Protein AF-D6RGB6-F1 (afdb_monomer)

Nearest PDB structures (foldseek):
  2dl1-assembly1_A  TM=4.059E-01  e=7.436E-03  Homo sapiens
  6o1q-assembly1_A  TM=5.288E-01  e=1.777E+00  Homo sapiens
  4dwl-assembly1_E  TM=4.734E-01  e=2.108E+00  Rauchvirus BPP1
  5u0p-assembly1_V  TM=6.132E-01  e=9.836E+00  Schizosaccharomyces pombe

Solvent-accessible surface area (backbone atoms only — not comparable to full-atom values): 13955 Å² total; per-residue (Å²): 141,84,85,89,78,85,83,70,74,64,57,60,54,52,51,41,49,52,39,44,48,54,16,49,55,28,46,74,66,72,36,41,73,58,14,34,52,34,22,53,50,29,38,52,50,45,54,50,52,53,49,53,52,56,71,68,61,76,78,91,73,101,59,85,52,73,64,57,55,51,46,50,54,49,37,50,54,34,49,57,47,31,52,54,33,48,54,52,49,53,51,60,74,70,53,81,85,80,91,82,87,87,81,86,87,80,90,84,84,91,78,81,94,78,91,79,90,78,90,83,86,78,83,71,80,72,54,71,69,53,52,48,49,50,49,48,59,56,52,56,63,72,65,58,79,64,51,51,52,56,50,34,48,56,50,40,51,51,50,49,55,53,49,51,60,51,56,75,72,49,63,86,87,45,54,71,59,53,54,54,51,52,53,52,50,53,52,54,46,49,52,39,48,53,56,15,48,54,52,44,54,54,51,49,51,55,52,51,53,51,51,49,54,53,49,52,53,54,52,51,54,53,58,60,66,66,70,78,78,82,84,88,132

Mean predicted aligned error: 20.89 Å

pLDDT: mean 79.26, std 20.92, range [32.12, 98.44]

Organism: Mus musculus (NCBI:txid10090)

Foldseek 3Di:
DDDDDDPPQPVLLVVLVVLLVVLVVCVVVVNLVVSLVSLVVSLVSLVVVVVVVVVVCPDDDPDDDVSNVSSVVSNVVSVVVSVVSVVVVVVVVVDDPDDDDDDDDDDDDDDDDDDDDDDDDDDDDDPPVVVVVVVVVVVVVVPPPDQLQVVLVVVLVVLVVVLVVVVVVDDPVPVVVNVVSVVVSVVSSVVSNVVRVVVNVVVVVVVVVVVVVVVVVVVVVVVVVVPPPPDDD

InterPro domains:
  IPR036181 MIT domain superfamily [SSF116846] (12-77)
  IPR045046 Vacuolar protein sorting-associated protein 9-like [PTHR23101] (107-228)

Radius of gyration: 38.96 Å; Cα contacts (8 Å, |Δi|>4): 93; chains: 1; bounding box: 108×68×106 Å

Secondary structure (DSSP, 8-state):
-------SSHHHHHHHHHHHHHHHHHHHTT-HHHHHHHHHHHHHHHHHHHHHHHHH--SS--S--HHHHHHHHHHHHHHHHHHHHHHHHHHHHT----------PPP--------------PPP---HHHHHHHHHHHHHHHTS---HHHHHHHHHHHHHHHHHHHHHTS-TT-HHHHHHHHHHHHHHHHHHHHHHHHHHHHHHHHHHHHHHHHHHHHHHHHHHHTTSSS---

Structure (mmCIF, N/CA/C/O backbone):
data_AF-D6RGB6-F1
#
_entry.id   AF-D6RGB6-F1
#
loop_
_atom_site.group_PDB
_atom_site.id
_atom_site.type_symbol
_atom_site.label_atom_id
_atom_site.label_alt_id
_atom_site.label_comp_id
_atom_site.label_asym_id
_atom_site.label_entity_id
_atom_site.label_seq_id
_atom_site.pdbx_PDB_ins_code
_atom_site.Cartn_x
_atom_site.Cartn_y
_atom_site.Cartn_z
_atom_site.occupancy
_atom_site.B_iso_or_equiv
_atom_site.auth_seq_id
_atom_site.auth_comp_id
_atom_site.auth_asym_id
_atom_site.auth_atom_id
_atom_site.pdbx_PDB_model_num
ATOM 1 N N . MET A 1 1 ? -52.237 -17.552 46.365 1.00 43.88 1 MET A N 1
ATOM 2 C CA . MET A 1 1 ? -50.797 -17.483 46.036 1.00 43.88 1 MET A CA 1
ATOM 3 C C . MET A 1 1 ? -50.619 -17.841 44.572 1.00 43.88 1 MET A C 1
ATOM 5 O O . MET A 1 1 ? -50.922 -18.969 44.216 1.00 43.88 1 MET A O 1
ATOM 9 N N . ALA A 1 2 ? -50.172 -16.898 43.743 1.00 36.12 2 ALA A N 1
ATOM 10 C CA . ALA A 1 2 ? -49.572 -17.166 42.435 1.00 36.12 2 ALA A CA 1
ATOM 11 C C . ALA A 1 2 ? -48.718 -15.943 42.068 1.00 36.12 2 ALA A C 1
ATOM 13 O O . ALA A 1 2 ? -49.251 -14.864 41.822 1.00 36.12 2 ALA A O 1
ATOM 14 N N . ALA A 1 3 ? -47.397 -16.096 42.151 1.00 41.69 3 ALA A N 1
ATOM 15 C CA . ALA A 1 3 ? -46.420 -15.071 41.812 1.00 41.69 3 ALA A CA 1
ATOM 16 C C . ALA A 1 3 ? -46.205 -15.065 40.291 1.00 41.69 3 ALA A C 1
ATOM 18 O O . ALA A 1 3 ? -45.844 -16.089 39.713 1.00 41.69 3 ALA A O 1
ATOM 19 N N . ALA A 1 4 ? -46.449 -13.923 39.648 1.00 39.88 4 ALA A N 1
ATOM 20 C CA . ALA A 1 4 ? -46.186 -13.717 38.229 1.00 39.88 4 ALA A CA 1
ATOM 21 C C . ALA A 1 4 ? -44.694 -13.412 38.028 1.00 39.88 4 ALA A C 1
ATOM 23 O O . ALA A 1 4 ? -44.233 -12.300 38.281 1.00 39.88 4 ALA A O 1
ATOM 24 N N . ALA A 1 5 ? -43.939 -14.426 37.614 1.00 45.94 5 ALA A N 1
ATOM 25 C CA . ALA A 1 5 ? -42.528 -14.317 37.281 1.00 45.94 5 ALA A CA 1
ATOM 26 C C . ALA A 1 5 ? -42.337 -13.971 35.792 1.00 45.94 5 ALA A C 1
ATOM 28 O O . ALA A 1 5 ? -42.873 -14.654 34.925 1.00 45.94 5 ALA A O 1
ATOM 29 N N . GLY A 1 6 ? -41.509 -12.955 35.522 1.00 45.84 6 GLY A N 1
ATOM 30 C CA . GLY A 1 6 ? -40.566 -12.973 34.397 1.00 45.84 6 GLY A CA 1
ATOM 31 C C . GLY A 1 6 ? -41.049 -12.538 33.007 1.00 45.84 6 GLY A C 1
ATOM 32 O O . GLY A 1 6 ? -41.031 -13.347 32.092 1.00 45.84 6 GLY A O 1
ATOM 33 N N . ASP A 1 7 ? -41.336 -11.245 32.806 1.00 47.75 7 ASP A N 1
ATOM 34 C CA . ASP A 1 7 ? -41.360 -10.610 31.461 1.00 47.75 7 ASP A CA 1
ATOM 35 C C . ASP A 1 7 ? -40.520 -9.306 31.404 1.00 47.75 7 ASP A C 1
ATOM 37 O O . ASP A 1 7 ? -40.726 -8.400 30.595 1.00 47.75 7 ASP A O 1
ATOM 41 N N . GLY A 1 8 ? -39.567 -9.153 32.330 1.00 53.38 8 GLY A N 1
ATOM 42 C CA . GLY A 1 8 ? -38.763 -7.929 32.464 1.00 53.38 8 GLY A CA 1
ATOM 43 C C . GLY A 1 8 ? -37.557 -7.842 31.522 1.00 53.38 8 GLY A C 1
ATOM 44 O O . GLY A 1 8 ? -37.197 -6.748 31.098 1.00 53.38 8 GLY A O 1
ATOM 45 N N . GLY A 1 9 ? -36.950 -8.981 31.165 1.00 55.16 9 GLY A N 1
ATOM 46 C CA . GLY A 1 9 ? -35.622 -9.014 30.533 1.00 55.16 9 GLY A CA 1
ATOM 47 C C . GLY A 1 9 ? -35.579 -8.705 29.032 1.00 55.16 9 GLY A C 1
ATOM 48 O O . GLY A 1 9 ? -34.567 -8.222 28.541 1.00 55.16 9 GLY A O 1
ATOM 49 N N . ALA A 1 10 ? -36.668 -8.922 28.286 1.00 60.62 10 ALA A N 1
ATOM 50 C CA . ALA A 1 10 ? -36.665 -8.750 26.824 1.00 60.62 10 ALA A CA 1
ATOM 51 C C . ALA A 1 10 ? -36.771 -7.278 26.369 1.00 60.62 10 ALA A C 1
ATOM 53 O O . ALA A 1 10 ? -36.390 -6.922 25.252 1.00 60.62 10 ALA A O 1
ATOM 54 N N . LYS A 1 11 ? -37.296 -6.404 27.233 1.00 83.06 11 LYS A N 1
ATOM 55 C CA . LYS A 1 11 ? -37.538 -4.980 26.949 1.00 83.06 11 LYS A CA 1
ATOM 56 C C . LYS A 1 11 ? -36.248 -4.165 26.754 1.00 83.06 11 LYS A C 1
ATOM 58 O O . LYS A 1 11 ? -36.196 -3.405 25.777 1.00 83.06 11 LYS A O 1
ATOM 63 N N . PRO A 1 12 ? -35.210 -4.300 27.606 1.00 89.38 12 PRO A N 1
ATOM 64 C CA . PRO A 1 12 ? -33.962 -3.564 27.418 1.00 89.38 12 PRO A CA 1
ATOM 65 C C . PRO A 1 12 ? -33.208 -3.975 26.151 1.00 89.38 12 PRO A C 1
ATOM 67 O O . PRO A 1 12 ? -32.846 -3.103 25.358 1.00 89.38 12 PRO A O 1
ATOM 70 N N . LEU A 1 13 ? -33.037 -5.279 25.889 1.00 91.44 13 LEU A N 1
ATOM 71 C CA . LEU A 1 13 ? -32.344 -5.728 24.677 1.00 91.44 13 LEU A CA 1
ATOM 72 C C . LEU A 1 13 ? -33.080 -5.267 23.416 1.00 91.44 13 LEU A C 1
ATOM 74 O O . LEU A 1 13 ? -32.456 -4.754 22.489 1.00 91.44 13 LEU A O 1
ATOM 78 N N . GLN A 1 14 ? -34.408 -5.391 23.380 1.00 94.38 14 GLN A N 1
ATOM 79 C CA . GLN A 1 14 ? -35.190 -4.937 22.232 1.00 94.38 14 GLN A CA 1
ATOM 80 C C . GLN A 1 14 ? -35.046 -3.423 22.002 1.00 94.38 14 GLN A C 1
ATOM 82 O O . GLN A 1 14 ? -34.966 -2.974 20.857 1.00 94.38 14 GLN A O 1
ATOM 87 N N . SER A 1 15 ? -34.993 -2.629 23.073 1.00 94.25 15 SER A N 1
ATOM 88 C CA . SER A 1 15 ? -34.780 -1.179 22.992 1.00 94.25 15 SER A CA 1
ATOM 89 C C . SER A 1 15 ? -33.377 -0.843 22.481 1.00 94.25 15 SER A C 1
ATOM 91 O O . SER A 1 15 ? -33.236 -0.005 21.587 1.00 94.25 15 SER A O 1
ATOM 93 N N . ALA A 1 16 ? -32.356 -1.563 22.955 1.00 95.00 16 ALA A N 1
ATOM 94 C CA . ALA A 1 16 ? -30.990 -1.444 22.456 1.00 95.00 16 ALA A CA 1
ATOM 95 C C . ALA A 1 16 ? -30.898 -1.792 20.960 1.00 95.00 16 ALA A C 1
ATOM 97 O O . ALA A 1 16 ? -30.310 -1.042 20.183 1.00 95.00 16 ALA A O 1
ATOM 98 N N . MET A 1 17 ? -31.544 -2.878 20.524 1.00 95.88 17 MET A N 1
ATOM 99 C CA . MET A 1 17 ? -31.591 -3.269 19.111 1.00 95.88 17 MET A CA 1
ATOM 100 C C . MET A 1 17 ? -32.268 -2.206 18.239 1.00 95.88 17 MET A C 1
ATOM 102 O O . MET A 1 17 ? -31.792 -1.923 17.143 1.00 95.88 17 MET A O 1
ATOM 106 N N . LYS A 1 18 ? -33.353 -1.580 18.714 1.00 96.56 18 LYS A N 1
ATOM 107 C CA . LYS A 1 18 ? -34.022 -0.483 17.992 1.00 96.56 18 LYS A CA 1
ATOM 108 C C . LYS A 1 18 ? -33.095 0.721 17.800 1.00 96.56 18 LYS A C 1
ATOM 110 O O . LYS A 1 18 ? -33.036 1.263 16.698 1.00 96.56 18 LYS A O 1
ATOM 115 N N . LEU A 1 19 ? -32.355 1.114 18.840 1.00 95.69 19 LEU A N 1
ATOM 116 C CA . LEU A 1 19 ? -31.367 2.196 18.751 1.00 95.69 19 LEU A CA 1
ATOM 117 C C . LEU A 1 19 ? -30.238 1.851 17.770 1.00 95.69 19 LEU A C 1
ATOM 119 O O . LEU A 1 19 ? -29.897 2.670 16.916 1.00 95.69 19 LEU A O 1
ATOM 123 N N . ALA A 1 20 ? -29.714 0.626 17.837 1.00 96.88 20 ALA A N 1
ATOM 124 C CA . ALA A 1 20 ? -28.685 0.150 16.918 1.00 96.88 20 ALA A CA 1
ATOM 125 C C . ALA A 1 20 ? -29.175 0.129 15.459 1.00 96.88 20 ALA A C 1
ATOM 127 O O . ALA A 1 20 ? -28.470 0.592 14.565 1.00 96.88 20 ALA A O 1
ATOM 128 N N . ASN A 1 21 ? -30.403 -0.333 15.208 1.00 97.31 21 ASN A N 1
ATOM 129 C CA . ASN A 1 21 ? -30.992 -0.353 13.866 1.00 97.31 21 ASN A CA 1
ATOM 130 C C . ASN A 1 21 ? -31.178 1.058 13.296 1.00 97.31 21 ASN A C 1
ATOM 132 O O . ASN A 1 21 ? -30.809 1.296 12.148 1.00 97.31 21 ASN A O 1
ATOM 136 N N . LYS A 1 22 ? -31.633 2.020 14.110 1.00 96.94 22 LYS A N 1
ATOM 137 C CA . LYS A 1 22 ? -31.700 3.434 13.710 1.00 96.94 22 LYS A CA 1
ATOM 138 C C . LYS A 1 22 ? -30.327 3.967 13.272 1.00 96.94 22 LYS A C 1
ATOM 140 O O . LYS A 1 22 ? -30.227 4.693 12.285 1.00 96.94 22 LYS A O 1
ATOM 145 N N . ALA A 1 23 ? -29.257 3.602 13.981 1.00 96.69 23 ALA A N 1
ATOM 146 C CA . ALA A 1 23 ? -27.898 3.995 13.605 1.00 96.69 23 ALA A CA 1
ATOM 147 C C . ALA A 1 23 ? -27.451 3.356 12.273 1.00 96.69 23 ALA A C 1
ATOM 149 O O . ALA A 1 23 ? -26.817 4.023 11.451 1.00 96.69 23 ALA A O 1
ATOM 150 N N . ILE A 1 24 ? -27.827 2.097 12.023 1.00 96.75 24 ILE A N 1
ATOM 151 C CA . ILE A 1 24 ? -27.557 1.388 10.759 1.00 96.75 24 ILE A CA 1
ATOM 152 C C . ILE A 1 24 ? -28.297 2.048 9.586 1.00 96.75 24 ILE A C 1
ATOM 154 O O . ILE A 1 24 ? -27.704 2.258 8.526 1.00 96.75 24 ILE A O 1
ATOM 158 N N . GLU A 1 25 ? -29.563 2.425 9.764 1.00 96.69 25 GLU A N 1
ATOM 159 C CA . GLU A 1 25 ? -30.344 3.154 8.753 1.00 96.69 25 GLU A CA 1
ATOM 160 C C . GLU A 1 25 ? -29.683 4.492 8.379 1.00 96.69 25 GLU A C 1
ATOM 162 O O . GLU A 1 25 ? -29.601 4.850 7.205 1.00 96.69 25 GLU A O 1
ATOM 167 N N . LEU A 1 26 ? -29.124 5.212 9.356 1.00 95.50 26 LEU A N 1
ATOM 168 C CA . LEU A 1 26 ? -28.393 6.456 9.097 1.00 95.50 26 LEU A CA 1
ATOM 169 C C . LEU A 1 26 ? -27.041 6.225 8.398 1.00 95.50 26 LEU A C 1
ATOM 171 O O . LEU A 1 26 ? -26.659 7.025 7.538 1.00 95.50 26 LEU A O 1
ATOM 175 N N . ASP A 1 27 ? -26.313 5.154 8.738 1.00 92.00 27 ASP A N 1
ATOM 176 C CA . ASP A 1 27 ? -25.027 4.827 8.094 1.00 92.00 27 ASP A CA 1
ATOM 177 C C . ASP A 1 27 ? -25.239 4.384 6.638 1.00 92.00 27 ASP A C 1
ATOM 179 O O . ASP A 1 27 ? -24.492 4.797 5.749 1.00 92.00 27 ASP A O 1
ATOM 183 N N . THR A 1 28 ? -26.294 3.606 6.376 1.00 93.69 28 THR A N 1
ATOM 184 C CA . THR A 1 28 ? -26.700 3.205 5.016 1.00 93.69 28 THR A CA 1
ATOM 185 C C . THR A 1 28 ? -27.260 4.380 4.212 1.00 93.69 28 THR A C 1
ATOM 187 O O . THR A 1 28 ? -26.969 4.497 3.024 1.00 93.69 28 THR A O 1
ATOM 190 N N . GLY A 1 29 ? -27.960 5.312 4.866 1.00 90.44 29 GLY A N 1
ATOM 191 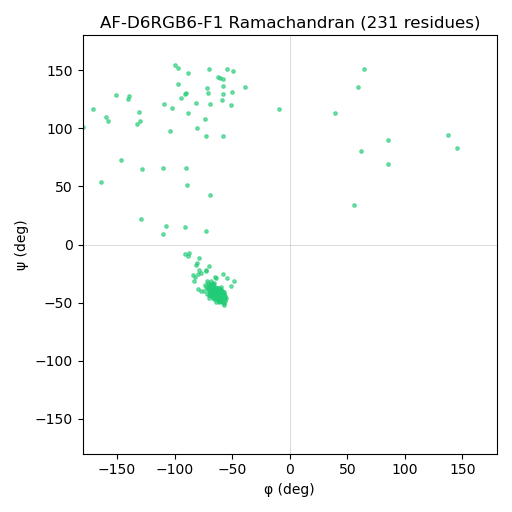C CA . GLY A 1 29 ? -28.434 6.574 4.291 1.00 90.44 29 GLY A CA 1
ATOM 192 C C . GLY A 1 29 ? -27.349 7.633 4.042 1.00 90.44 29 GLY A C 1
ATOM 193 O O . GLY A 1 29 ? -27.684 8.786 3.780 1.00 90.44 29 GLY A O 1
ATOM 194 N N . ASN A 1 30 ? -26.059 7.281 4.137 1.00 88.69 30 ASN A N 1
ATOM 195 C CA . ASN A 1 30 ? -24.909 8.170 3.922 1.00 88.69 30 ASN A CA 1
ATOM 196 C C . ASN A 1 30 ? -24.912 9.433 4.814 1.00 88.69 30 ASN A C 1
ATOM 198 O O . ASN A 1 30 ? -24.431 10.498 4.416 1.00 88.69 30 ASN A O 1
ATOM 202 N N . ARG A 1 31 ? -25.415 9.317 6.051 1.00 92.44 31 ARG A N 1
ATOM 203 C CA . ARG A 1 31 ? -25.371 10.367 7.087 1.00 92.44 31 ARG A CA 1
ATOM 204 C C . ARG A 1 31 ? -24.410 9.955 8.209 1.00 92.44 31 ARG A C 1
ATOM 206 O O . ARG A 1 31 ? -24.833 9.744 9.347 1.00 92.44 31 ARG A O 1
ATOM 213 N N . PRO A 1 32 ? -23.094 9.854 7.934 1.00 92.06 32 PRO A N 1
ATOM 214 C CA . PRO A 1 32 ? -22.144 9.224 8.851 1.00 92.06 32 PRO A CA 1
ATOM 215 C C . PRO A 1 32 ? -22.008 9.970 10.184 1.00 92.06 32 PRO A C 1
ATOM 217 O O . PRO A 1 32 ? -21.739 9.352 11.208 1.00 92.06 32 PRO A O 1
ATOM 220 N N . ARG A 1 33 ? -22.228 11.292 10.213 1.00 93.31 33 ARG A N 1
ATOM 221 C CA . ARG A 1 33 ? -22.127 12.077 11.455 1.00 93.31 33 ARG A CA 1
ATOM 222 C C . ARG A 1 33 ? -23.234 11.713 12.437 1.00 93.31 33 ARG A C 1
ATOM 224 O O . ARG A 1 33 ? -22.981 11.579 13.626 1.00 93.31 33 ARG A O 1
ATOM 231 N N . GLU A 1 34 ? -24.446 11.550 11.929 1.00 95.00 34 GLU A N 1
ATOM 232 C CA . GLU A 1 34 ? -25.616 11.222 12.739 1.00 95.00 34 GLU A CA 1
ATOM 233 C C . GLU A 1 34 ? -25.617 9.748 13.126 1.00 95.00 34 GLU A C 1
ATOM 235 O O . GLU A 1 34 ? -25.867 9.426 14.284 1.00 95.00 34 GLU A O 1
ATOM 240 N N . ALA A 1 35 ? -25.226 8.871 12.197 1.00 96.25 35 ALA A N 1
ATOM 241 C CA . ALA A 1 35 ? -25.014 7.459 12.483 1.00 96.25 35 ALA A CA 1
ATOM 242 C C . ALA A 1 35 ? -24.007 7.256 13.625 1.00 96.25 35 ALA A C 1
ATOM 244 O O . ALA A 1 35 ? -24.277 6.506 14.556 1.00 96.25 35 ALA A O 1
ATOM 245 N N . TYR A 1 36 ? -22.877 7.973 13.598 1.00 96.56 36 TYR A N 1
ATOM 246 C CA . TYR A 1 36 ? -21.860 7.906 14.649 1.00 96.56 36 TYR A CA 1
ATOM 247 C C . TYR A 1 36 ? -22.413 8.293 16.028 1.00 96.56 36 TYR A C 1
ATOM 249 O O . TYR A 1 36 ? -22.188 7.581 17.005 1.00 96.56 36 TYR A O 1
ATOM 257 N N . VAL A 1 37 ? -23.181 9.385 16.107 1.00 96.50 37 VAL A N 1
ATOM 258 C CA . VAL A 1 37 ? -23.816 9.823 17.361 1.00 96.50 37 VAL A CA 1
ATOM 259 C C . VAL A 1 37 ? -24.814 8.783 17.873 1.00 96.50 37 VAL A C 1
ATOM 261 O O . VAL A 1 37 ? -24.826 8.490 19.067 1.00 96.50 37 VAL A O 1
ATOM 264 N N . GLU A 1 38 ? -25.628 8.195 16.995 1.00 97.25 38 GLU A N 1
ATOM 265 C CA . GLU A 1 38 ? -26.606 7.176 17.397 1.00 97.25 38 GLU A CA 1
ATOM 266 C C . GLU A 1 38 ? -25.939 5.846 17.798 1.00 97.25 38 GLU A C 1
ATOM 268 O O . GLU A 1 38 ? -26.398 5.213 18.749 1.00 97.25 38 GLU A O 1
ATOM 273 N N . TYR A 1 39 ? -24.810 5.455 17.188 1.00 98.00 39 TYR A N 1
ATOM 274 C CA . TYR A 1 39 ? -24.016 4.316 17.676 1.00 98.00 39 TYR A CA 1
ATOM 275 C C . TYR A 1 39 ? -23.484 4.561 19.093 1.00 98.00 39 TYR A C 1
ATOM 277 O O . TYR A 1 39 ? -23.620 3.690 19.952 1.00 98.00 39 TYR A O 1
ATOM 285 N N . LEU A 1 40 ? -22.940 5.751 19.373 1.00 97.75 40 LEU A N 1
ATOM 286 C CA . LEU A 1 40 ? -22.487 6.109 20.723 1.00 97.75 40 LEU A CA 1
ATOM 287 C C . LEU A 1 40 ? -23.641 6.124 21.732 1.00 97.75 40 LEU A C 1
ATOM 289 O O . LEU A 1 40 ? -23.480 5.648 22.853 1.00 97.75 40 LEU A O 1
ATOM 293 N N . ARG A 1 41 ? -24.819 6.618 21.330 1.00 97.75 41 ARG A N 1
ATOM 294 C CA . ARG A 1 41 ? -26.024 6.592 22.169 1.00 97.75 41 ARG A CA 1
ATOM 295 C C . ARG A 1 41 ? -26.480 5.162 22.466 1.00 97.75 41 ARG A C 1
ATOM 297 O O . ARG A 1 41 ? -26.833 4.877 23.606 1.00 97.75 41 ARG A O 1
ATOM 304 N N . SER A 1 42 ? -26.441 4.263 21.479 1.00 97.50 42 SER A N 1
ATOM 305 C CA . SER A 1 42 ? -26.746 2.843 21.685 1.00 97.50 42 SER A CA 1
ATOM 306 C C . SER A 1 42 ? -25.768 2.192 22.664 1.00 97.50 42 SER A C 1
ATOM 308 O O . SER A 1 42 ? -26.208 1.449 23.535 1.00 97.50 42 SER A O 1
ATOM 310 N N . ILE A 1 43 ? -24.466 2.470 22.540 1.00 97.81 43 ILE A N 1
ATOM 311 C CA . ILE A 1 43 ? -23.438 1.942 23.451 1.00 97.81 43 ILE A CA 1
ATOM 312 C C . ILE A 1 43 ? -23.667 2.470 24.868 1.00 97.81 43 ILE A C 1
ATOM 314 O O . ILE A 1 43 ? -23.684 1.687 25.808 1.00 97.81 43 ILE A O 1
ATOM 318 N N . HIS A 1 44 ? -23.907 3.774 25.016 1.00 98.00 44 HIS A N 1
ATOM 319 C CA . HIS A 1 44 ? -24.190 4.390 26.311 1.00 98.00 44 HIS A CA 1
ATOM 320 C C . HIS A 1 44 ? -25.406 3.758 26.999 1.00 98.00 44 HIS A C 1
ATOM 322 O O . HIS A 1 44 ? -25.316 3.392 28.167 1.00 98.00 44 HIS A O 1
ATOM 328 N N . TYR A 1 45 ? -26.507 3.575 26.263 1.00 97.31 45 TYR A N 1
ATOM 329 C CA . TYR A 1 45 ? -27.703 2.913 26.781 1.00 97.31 45 TYR A CA 1
ATOM 330 C C . TYR A 1 45 ? -27.411 1.481 27.239 1.00 97.31 45 TYR A C 1
ATOM 332 O O . TYR A 1 45 ? -27.797 1.098 28.338 1.00 97.31 45 TYR A O 1
ATOM 340 N N . ILE A 1 46 ? -26.698 0.700 26.420 1.00 96.12 46 ILE A N 1
ATOM 341 C CA . ILE A 1 46 ? -26.328 -0.675 26.772 1.00 96.12 46 ILE A CA 1
ATOM 342 C C . ILE A 1 46 ? -25.476 -0.694 28.044 1.00 96.12 46 ILE A C 1
ATOM 344 O O . ILE A 1 46 ? -25.772 -1.465 28.950 1.00 96.12 46 ILE A O 1
ATOM 348 N N . SER A 1 47 ? -24.459 0.165 28.137 1.00 96.69 47 SER A N 1
ATOM 349 C CA . SER A 1 47 ? -23.620 0.264 29.332 1.00 96.69 47 SER A CA 1
ATOM 350 C C . SER A 1 47 ? -24.432 0.628 30.572 1.00 96.69 47 SER A C 1
ATOM 352 O O . SER A 1 47 ? -24.201 0.046 31.623 1.00 96.69 47 SER A O 1
ATOM 354 N N . GLN A 1 48 ? -25.388 1.553 30.455 1.00 95.69 48 GLN A N 1
ATOM 355 C CA . GLN A 1 48 ? -26.244 1.948 31.571 1.00 95.69 48 GLN A CA 1
ATOM 356 C C . GLN A 1 48 ? -27.115 0.783 32.055 1.00 95.69 48 GLN A C 1
ATOM 358 O O . GLN A 1 48 ? -27.108 0.479 33.242 1.00 95.69 48 GLN A O 1
ATOM 363 N N . VAL A 1 49 ? -27.804 0.095 31.142 1.00 93.62 49 VAL A N 1
ATOM 364 C CA . VAL A 1 49 ? -28.645 -1.058 31.499 1.00 93.62 49 VAL A CA 1
ATOM 365 C C . VAL A 1 49 ? -27.818 -2.167 32.150 1.00 93.62 49 VAL A C 1
ATOM 367 O O . VAL A 1 49 ? -28.244 -2.749 33.137 1.00 93.62 49 VAL A O 1
ATOM 370 N N . LEU A 1 50 ? -26.620 -2.447 31.630 1.00 92.00 50 LEU A N 1
ATOM 371 C CA . LEU A 1 50 ? -25.750 -3.473 32.208 1.00 92.00 50 LEU A CA 1
ATOM 372 C C . LEU A 1 50 ? -25.254 -3.101 33.612 1.00 92.00 50 LEU A C 1
ATOM 374 O O . LEU A 1 50 ? -25.060 -3.990 34.434 1.00 92.00 50 LEU A O 1
ATOM 378 N N . LEU A 1 51 ? -25.045 -1.812 33.895 1.00 90.75 51 LEU A N 1
ATOM 379 C CA . LEU A 1 51 ? -24.711 -1.347 35.242 1.00 90.75 51 LEU A CA 1
ATOM 380 C C . LEU A 1 51 ? -25.899 -1.515 36.195 1.00 90.75 51 LEU A C 1
ATOM 382 O O . LEU A 1 51 ? -25.716 -2.046 37.287 1.00 90.75 51 LEU A O 1
ATOM 386 N N . GLU A 1 52 ? -27.107 -1.152 35.756 1.00 88.25 52 GLU A N 1
ATOM 387 C CA . GLU A 1 52 ? -28.343 -1.374 36.520 1.00 88.25 52 GLU A CA 1
ATOM 388 C C . GLU A 1 52 ? -28.562 -2.875 36.797 1.00 88.25 52 GLU A C 1
ATOM 390 O O . GLU A 1 52 ? -28.920 -3.254 37.911 1.00 88.25 52 GLU A O 1
ATOM 395 N N . ASP A 1 53 ? -28.289 -3.755 35.827 1.00 84.00 53 ASP A N 1
ATOM 396 C CA . ASP A 1 53 ? -28.364 -5.210 36.009 1.00 84.00 53 ASP A CA 1
ATOM 397 C C . ASP A 1 53 ? -27.372 -5.708 37.074 1.00 84.00 53 ASP A C 1
ATOM 399 O O . ASP A 1 53 ? -27.730 -6.552 37.896 1.00 84.00 53 ASP A O 1
ATOM 403 N N . VAL A 1 54 ? -26.141 -5.184 37.104 1.00 85.06 54 VAL A N 1
ATOM 404 C CA . VAL A 1 54 ? -25.133 -5.543 38.122 1.00 85.06 54 VAL A CA 1
ATOM 405 C C . VAL A 1 54 ? -25.545 -5.055 39.513 1.00 85.06 54 VAL A C 1
ATOM 407 O O . VAL A 1 54 ? -25.423 -5.807 40.476 1.00 85.06 54 VAL A O 1
ATOM 410 N N . GLU A 1 55 ? -26.071 -3.835 39.630 1.00 82.06 55 GLU A N 1
ATOM 411 C CA . GLU A 1 55 ? -26.541 -3.268 40.904 1.00 82.06 55 GLU A CA 1
ATOM 412 C C . GLU A 1 55 ? -27.769 -4.009 41.460 1.00 82.06 55 GLU A C 1
ATOM 414 O O . GLU A 1 55 ? -27.901 -4.185 42.672 1.00 82.06 55 GLU A O 1
ATOM 419 N N . ASN A 1 56 ? -28.646 -4.496 40.578 1.00 73.94 56 ASN A N 1
ATOM 420 C CA . ASN A 1 56 ? -29.839 -5.257 40.952 1.00 73.94 56 ASN A CA 1
ATOM 421 C C . ASN A 1 56 ? -29.551 -6.745 41.229 1.00 73.94 56 ASN A C 1
ATOM 423 O O . ASN A 1 56 ? -30.362 -7.417 41.871 1.00 73.94 56 ASN A O 1
ATOM 427 N N . THR A 1 57 ? -28.405 -7.269 40.785 1.00 68.38 57 THR A N 1
ATOM 428 C CA . THR A 1 57 ? -27.975 -8.658 41.016 1.00 68.38 57 THR A CA 1
ATOM 429 C C . THR A 1 57 ? -27.161 -8.733 42.307 1.00 68.38 57 THR A C 1
ATOM 431 O O . THR A 1 57 ? -25.958 -8.972 42.289 1.00 68.38 57 THR A O 1
ATOM 434 N N . THR A 1 58 ? -27.798 -8.471 43.449 1.00 58.31 58 THR A N 1
ATOM 435 C CA . THR A 1 58 ? -27.087 -8.440 44.736 1.00 58.31 58 THR A CA 1
ATOM 436 C C . THR A 1 58 ? -26.903 -9.806 45.384 1.00 58.31 58 THR A C 1
ATOM 438 O O . THR A 1 58 ? -25.912 -9.964 46.070 1.00 58.31 58 THR A O 1
ATOM 441 N N . GLU A 1 59 ? -27.729 -10.833 45.159 1.00 51.19 59 GLU A N 1
ATOM 442 C CA . GLU A 1 59 ? -27.528 -12.125 45.841 1.00 51.19 59 GLU A CA 1
ATOM 443 C C . GLU A 1 59 ? -28.039 -13.316 45.001 1.00 51.19 59 GLU A C 1
ATOM 445 O O . GLU A 1 59 ? -29.198 -13.343 44.594 1.00 51.19 59 GLU A O 1
ATOM 450 N N . ALA A 1 60 ? -27.180 -14.330 44.822 1.00 51.75 60 ALA A N 1
ATOM 451 C CA . ALA A 1 60 ? -27.428 -15.672 44.261 1.00 51.75 60 ALA A CA 1
ATOM 452 C C . ALA A 1 60 ? -27.379 -15.864 42.723 1.00 51.75 60 ALA A C 1
ATOM 454 O O . ALA A 1 60 ? -28.399 -15.891 42.037 1.00 51.75 60 ALA A O 1
ATOM 455 N N . GLY A 1 61 ? -26.179 -16.185 42.216 1.00 54.25 61 GLY A N 1
ATOM 456 C CA . GLY A 1 61 ? -25.994 -16.928 40.961 1.00 54.25 61 GLY A CA 1
ATOM 457 C C . GLY A 1 61 ? -24.886 -16.374 40.069 1.00 54.25 61 GLY A C 1
ATOM 458 O O . GLY A 1 61 ? -25.130 -15.495 39.253 1.00 54.25 61 GLY A O 1
ATOM 459 N N . GLU A 1 62 ? -23.680 -16.928 40.198 1.00 54.44 62 GLU A N 1
ATOM 460 C CA . GLU A 1 62 ? -22.423 -16.577 39.505 1.00 54.44 62 GLU A CA 1
ATOM 461 C C . GLU A 1 62 ? -22.422 -16.919 37.996 1.00 54.44 62 GLU A C 1
ATOM 463 O O . GLU A 1 62 ? -21.470 -17.471 37.447 1.00 54.44 62 GLU A O 1
ATOM 468 N N . THR A 1 63 ? -23.516 -16.640 37.291 1.00 64.12 63 THR A N 1
ATOM 469 C CA . THR A 1 63 ? -23.610 -16.856 35.846 1.00 64.12 63 THR A CA 1
ATOM 470 C C . THR A 1 63 ? -24.150 -15.607 35.178 1.00 64.12 63 THR A C 1
ATOM 472 O O . THR A 1 63 ? -25.305 -15.236 35.375 1.00 64.12 63 THR A O 1
ATOM 475 N N . VAL A 1 64 ? -23.303 -14.980 34.360 1.00 70.62 64 VAL A N 1
ATOM 476 C CA . VAL A 1 64 ? -23.652 -13.837 33.510 1.00 70.62 64 VAL A CA 1
ATOM 477 C C . VAL A 1 64 ? -24.913 -14.186 32.701 1.00 70.62 64 VAL A C 1
ATOM 479 O O . VAL A 1 64 ? -24.884 -15.165 31.945 1.00 70.62 64 VAL A O 1
ATOM 482 N N . PRO A 1 65 ? -26.026 -13.435 32.835 1.00 78.25 65 PRO A N 1
ATOM 483 C CA . PRO A 1 65 ? -27.271 -13.778 32.164 1.00 78.25 65 PRO A CA 1
ATOM 484 C C . PRO A 1 65 ? -27.064 -13.856 30.647 1.00 78.25 65 PRO A C 1
ATOM 486 O O . PRO A 1 65 ? -26.368 -13.005 30.080 1.00 78.25 65 PRO A O 1
ATOM 489 N N . PRO A 1 66 ? -27.703 -14.798 29.936 1.00 81.75 66 PRO A N 1
ATOM 490 C CA . PRO A 1 66 ? -27.557 -14.914 28.484 1.00 81.75 66 PRO A CA 1
ATOM 491 C C . PRO A 1 66 ? -27.953 -13.623 27.750 1.00 81.75 66 PRO A C 1
ATOM 493 O O . PRO A 1 66 ? -27.449 -13.352 26.662 1.00 81.75 66 PRO A O 1
ATOM 496 N N . GLU A 1 67 ? -28.823 -12.807 28.349 1.00 85.88 67 GLU A N 1
ATOM 497 C CA . GLU A 1 67 ? -29.236 -11.517 27.803 1.00 85.88 67 GLU A CA 1
ATOM 498 C C . GLU A 1 67 ? -28.134 -10.455 27.883 1.00 85.88 67 GLU A C 1
ATOM 500 O O . GLU A 1 67 ? -27.858 -9.786 26.886 1.00 85.88 67 GLU A O 1
ATOM 505 N N . THR A 1 68 ? -27.413 -10.379 29.004 1.00 89.00 68 THR A N 1
ATOM 506 C CA . THR A 1 68 ? -26.259 -9.475 29.145 1.00 89.00 68 THR A CA 1
ATOM 507 C C . THR A 1 68 ? -25.169 -9.811 28.125 1.00 89.00 68 THR A C 1
ATOM 509 O O . THR A 1 68 ? -24.614 -8.920 27.488 1.00 89.00 68 THR A O 1
ATOM 512 N N . SER A 1 69 ? -24.948 -11.103 27.851 1.00 91.38 69 SER A N 1
ATOM 513 C CA . SER A 1 69 ? -24.027 -11.552 26.798 1.00 91.38 69 SER A CA 1
ATOM 514 C C . SER A 1 69 ? -24.447 -11.068 25.404 1.00 91.38 69 SER A C 1
ATOM 516 O O . SER A 1 69 ? -23.596 -10.692 24.596 1.00 91.38 69 SER A O 1
ATOM 518 N N . LYS A 1 70 ? -25.751 -11.049 25.094 1.00 93.75 70 LYS A N 1
ATOM 519 C CA . LYS A 1 70 ? -26.254 -10.500 23.820 1.00 93.75 70 LYS A CA 1
ATOM 520 C C . LYS A 1 70 ? -26.105 -8.982 23.764 1.00 93.75 70 LYS A C 1
ATOM 522 O O . LYS A 1 70 ? -25.731 -8.462 22.717 1.00 93.75 70 LYS A O 1
ATOM 527 N N . MET A 1 71 ? -26.363 -8.282 24.869 1.00 93.75 71 MET A N 1
ATOM 528 C CA . MET A 1 71 ? -26.173 -6.832 24.962 1.00 93.75 71 MET A CA 1
ATOM 529 C C . MET A 1 71 ? -24.706 -6.440 24.767 1.00 93.75 71 MET A C 1
ATOM 531 O O . MET A 1 71 ? -24.422 -5.528 23.995 1.00 93.75 71 MET A O 1
ATOM 535 N N . LEU A 1 72 ? -23.774 -7.176 25.375 1.00 95.12 72 LEU A N 1
ATOM 536 C CA . LEU A 1 72 ? -22.336 -6.976 25.183 1.00 95.12 72 LEU A CA 1
ATOM 537 C C . LEU A 1 72 ? -21.919 -7.186 23.722 1.00 95.12 72 LEU A C 1
ATOM 539 O O . LEU A 1 72 ? -21.238 -6.333 23.156 1.00 95.12 72 LEU A O 1
ATOM 543 N N . LYS A 1 73 ? -22.400 -8.255 23.072 1.00 97.00 73 LYS A N 1
ATOM 544 C CA . LYS A 1 73 ? -22.168 -8.477 21.632 1.00 97.00 73 LYS A CA 1
ATOM 545 C C . LYS A 1 73 ? -22.748 -7.359 20.765 1.00 97.00 73 LYS A C 1
ATOM 547 O O . LYS A 1 73 ? -22.143 -6.969 19.770 1.00 97.00 73 LYS A O 1
ATOM 552 N N . LEU A 1 74 ? -23.918 -6.833 21.124 1.00 97.00 74 LEU A N 1
ATOM 553 C CA . LEU A 1 74 ? -24.516 -5.705 20.414 1.00 97.00 74 LEU A CA 1
ATOM 554 C C . LEU A 1 74 ? -23.674 -4.430 20.585 1.00 97.00 74 LEU A C 1
ATOM 556 O O . LEU A 1 74 ? -23.450 -3.719 19.608 1.00 97.00 74 LEU A O 1
ATOM 560 N N . ALA A 1 75 ? -23.170 -4.159 21.792 1.00 97.69 75 ALA A N 1
ATOM 561 C CA . ALA A 1 75 ? -22.276 -3.031 22.047 1.00 97.69 75 ALA A CA 1
ATOM 562 C C . ALA A 1 75 ? -20.962 -3.150 21.262 1.00 97.69 75 ALA A C 1
ATOM 564 O O . ALA A 1 75 ? -20.523 -2.163 20.674 1.00 97.69 75 ALA A O 1
ATOM 565 N N . GLU A 1 76 ? -20.382 -4.351 21.191 1.00 97.75 76 GLU A N 1
ATOM 566 C CA . GLU A 1 76 ? -19.196 -4.647 20.380 1.00 97.75 76 GLU A CA 1
ATOM 567 C C . GLU A 1 76 ? -19.440 -4.316 18.900 1.00 97.75 76 GLU A C 1
ATOM 569 O O . GLU A 1 76 ? -18.698 -3.530 18.310 1.00 97.75 76 GLU A O 1
ATOM 574 N N . GLN A 1 77 ? -20.544 -4.798 18.322 1.00 97.81 77 GLN A N 1
ATOM 575 C CA . GLN A 1 77 ? -20.913 -4.487 16.936 1.00 97.81 77 GLN A CA 1
ATOM 576 C C . GLN A 1 77 ? -21.149 -2.988 16.707 1.00 97.81 77 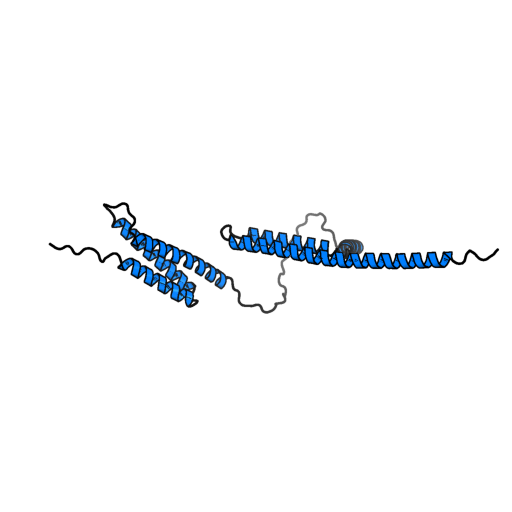GLN A C 1
ATOM 578 O O . GLN A 1 77 ? -20.741 -2.436 15.680 1.00 97.81 77 GLN A O 1
ATOM 583 N N . CYS A 1 78 ? -21.814 -2.309 17.645 1.00 97.19 78 CYS A N 1
ATOM 584 C CA . CYS A 1 78 ? -22.001 -0.862 17.580 1.00 97.19 78 CYS A CA 1
ATOM 585 C C . CYS A 1 78 ? -20.657 -0.123 17.630 1.00 97.19 78 CYS A C 1
ATOM 587 O O . CYS A 1 78 ? -20.487 0.861 16.910 1.00 97.19 78 CYS A O 1
ATOM 589 N N . LEU A 1 79 ? -19.692 -0.601 18.419 1.00 97.94 79 LEU A N 1
ATOM 590 C CA . LEU A 1 79 ? -18.365 -0.004 18.534 1.00 97.94 79 LEU A CA 1
ATOM 591 C C . LEU A 1 79 ? -17.538 -0.198 17.256 1.00 97.94 79 LEU A C 1
ATOM 593 O O . LEU A 1 79 ? -16.963 0.771 16.760 1.00 97.94 79 LEU A O 1
ATOM 597 N N . GLU A 1 80 ? -17.518 -1.403 16.683 1.00 97.69 80 GLU A N 1
ATOM 598 C CA . GLU A 1 80 ? -16.847 -1.676 15.402 1.00 97.69 80 GLU A CA 1
ATOM 599 C C . GLU A 1 80 ? -17.384 -0.772 14.284 1.00 97.69 80 GLU A C 1
ATOM 601 O O . GLU A 1 80 ? -16.622 -0.155 13.527 1.00 97.69 80 GLU A O 1
ATOM 606 N N . ARG A 1 81 ? -18.714 -0.635 14.203 1.00 96.88 81 ARG A N 1
ATOM 607 C CA . ARG A 1 81 ? -19.347 0.252 13.223 1.00 96.88 81 ARG A CA 1
ATOM 608 C C . ARG A 1 81 ? -19.067 1.719 13.516 1.00 96.88 81 ARG A C 1
ATOM 610 O O . ARG A 1 81 ? -18.721 2.437 12.583 1.00 96.88 81 ARG A O 1
ATOM 617 N N . ALA A 1 82 ? -19.120 2.158 14.773 1.00 96.31 82 ALA A N 1
ATOM 618 C CA . ALA A 1 82 ? -18.767 3.525 15.151 1.00 96.31 82 ALA A CA 1
ATOM 619 C C . ALA A 1 82 ? -17.331 3.876 14.736 1.00 96.31 82 ALA A C 1
ATOM 621 O O . ALA A 1 82 ? -17.107 4.949 14.176 1.00 96.31 82 ALA A O 1
ATOM 622 N N . GLN A 1 83 ? -16.370 2.965 14.927 1.00 96.00 83 GLN A N 1
ATOM 623 C CA . GLN A 1 83 ? -14.991 3.147 14.464 1.00 96.00 83 GLN A CA 1
ATOM 624 C C . GLN A 1 83 ? -14.926 3.265 12.937 1.00 96.00 83 GLN A C 1
ATOM 626 O O . GLN A 1 83 ? -14.327 4.207 12.412 1.00 96.00 83 GLN A O 1
ATOM 631 N N . SER A 1 84 ? -15.593 2.365 12.207 1.00 94.81 84 SER A N 1
ATOM 632 C CA . SER A 1 84 ? -15.679 2.434 10.743 1.00 94.81 84 SER A CA 1
ATOM 633 C C . SER A 1 84 ? -16.264 3.772 10.279 1.00 94.81 84 SER A C 1
ATOM 635 O O . SER A 1 84 ? -15.655 4.471 9.463 1.00 94.81 84 SER A O 1
ATOM 637 N N . THR A 1 85 ? -17.387 4.196 10.858 1.00 92.94 85 THR A N 1
ATOM 638 C CA . THR A 1 85 ? -18.036 5.476 10.565 1.00 92.94 85 THR A CA 1
ATOM 639 C C . THR A 1 85 ? -17.144 6.669 10.935 1.00 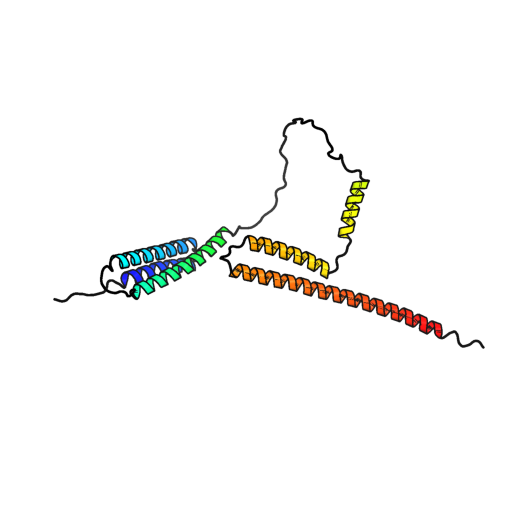92.94 85 THR A C 1
ATOM 641 O O . THR A 1 85 ? -17.064 7.619 10.156 1.00 92.94 85 THR A O 1
ATOM 644 N N . ALA A 1 86 ? -16.380 6.612 12.030 1.00 91.00 86 ALA A N 1
ATOM 645 C CA . ALA A 1 86 ? -15.399 7.638 12.388 1.00 91.00 86 ALA A CA 1
ATOM 646 C C . ALA A 1 86 ? -14.272 7.752 11.346 1.00 91.00 86 ALA A C 1
ATOM 648 O O . ALA A 1 86 ? -13.898 8.863 10.967 1.00 91.00 86 ALA A O 1
ATOM 649 N N . THR A 1 87 ? -13.782 6.635 10.790 1.00 90.94 87 THR A N 1
ATOM 650 C CA . THR A 1 87 ? -12.811 6.695 9.678 1.00 90.94 87 THR A CA 1
ATOM 651 C C . THR A 1 87 ? -13.420 7.285 8.401 1.00 90.94 87 THR A C 1
ATOM 653 O O . THR A 1 87 ? -12.731 8.004 7.671 1.00 90.94 87 THR A O 1
ATOM 656 N N . LYS A 1 88 ? -14.711 7.031 8.121 1.00 85.44 88 LYS A N 1
ATOM 657 C CA . LYS A 1 88 ? -15.442 7.671 7.009 1.00 85.44 88 LYS A CA 1
ATOM 658 C C . LYS A 1 88 ? -15.555 9.184 7.239 1.00 85.44 88 LYS A C 1
ATOM 660 O O . LYS A 1 88 ? -15.277 9.950 6.321 1.00 85.44 88 LYS A O 1
ATOM 665 N N . LEU A 1 89 ? -15.878 9.622 8.458 1.00 84.44 89 LEU A N 1
ATOM 666 C CA . LEU A 1 89 ? -15.927 11.041 8.837 1.00 84.44 89 LEU A CA 1
ATOM 667 C C . LEU A 1 89 ? -14.562 11.726 8.731 1.00 84.44 89 LEU A C 1
ATOM 669 O O . LEU A 1 89 ? -14.471 12.819 8.172 1.00 84.44 89 LEU A O 1
ATOM 673 N N . GLY A 1 90 ? -13.497 11.060 9.184 1.00 73.69 90 GLY A N 1
ATOM 674 C CA . GLY A 1 90 ? -12.124 11.532 9.012 1.00 73.69 90 GLY A CA 1
ATOM 675 C C . GLY A 1 90 ? -11.761 11.716 7.537 1.00 73.69 90 GLY A C 1
ATOM 676 O O . GLY A 1 90 ? -11.172 12.726 7.169 1.00 73.69 90 GLY A O 1
ATOM 677 N N . ARG A 1 91 ? -12.196 10.805 6.656 1.00 59.03 91 ARG A N 1
ATOM 678 C CA . ARG A 1 91 ? -12.022 10.950 5.200 1.00 59.03 91 ARG A CA 1
ATOM 679 C C . ARG A 1 91 ? -12.849 12.079 4.580 1.00 59.03 91 ARG A C 1
ATOM 681 O O . ARG A 1 91 ? -12.389 12.667 3.609 1.00 59.03 91 ARG A O 1
ATOM 688 N N . ILE A 1 92 ? -14.031 12.390 5.115 1.00 55.53 92 ILE A N 1
ATOM 689 C CA . ILE A 1 92 ? -14.871 13.503 4.639 1.00 55.53 92 ILE A CA 1
ATOM 690 C C . ILE A 1 92 ? -14.272 14.856 5.055 1.00 55.53 92 ILE A C 1
ATOM 692 O O . ILE A 1 92 ? -14.284 15.787 4.258 1.00 55.53 92 ILE A O 1
ATOM 696 N N . CYS A 1 93 ? -13.671 14.955 6.246 1.00 51.50 93 CYS A N 1
ATOM 697 C CA . CYS A 1 93 ? -12.956 16.161 6.687 1.00 51.50 93 CYS A CA 1
ATOM 698 C C . CYS A 1 93 ? -11.623 16.361 5.932 1.00 51.50 93 CYS A C 1
ATOM 700 O O . CYS A 1 93 ? -11.211 17.483 5.657 1.00 51.50 93 CYS A O 1
ATOM 702 N N . LEU A 1 94 ? -10.972 15.262 5.533 1.00 44.62 94 LEU A N 1
ATOM 703 C CA . LEU A 1 94 ? -9.719 15.257 4.769 1.00 44.62 94 LEU A CA 1
ATOM 704 C C . LEU A 1 94 ? -9.918 15.237 3.243 1.00 44.62 94 LEU A C 1
ATOM 706 O O . LEU A 1 94 ? -8.968 14.933 2.522 1.00 44.62 94 LEU A O 1
ATOM 710 N N . LYS A 1 95 ? -11.121 15.537 2.731 1.00 32.12 95 LYS A N 1
ATOM 711 C CA . LYS A 1 95 ? -11.382 15.686 1.291 1.00 32.12 95 LYS A CA 1
ATOM 712 C C . LYS A 1 95 ? -11.513 17.174 0.930 1.00 32.12 95 LYS A C 1
ATOM 714 O O . LYS A 1 95 ? -12.598 17.731 1.075 1.00 32.12 95 LYS A O 1
ATOM 719 N N . PRO A 1 96 ? -10.445 17.826 0.428 1.00 42.59 96 PRO A N 1
ATOM 720 C CA . PRO A 1 96 ? -10.528 19.166 -0.134 1.00 42.59 96 PRO A CA 1
ATOM 721 C C . PRO A 1 96 ? -11.266 19.117 -1.473 1.00 42.59 96 PRO A C 1
ATOM 723 O O . PRO A 1 96 ? -10.934 18.320 -2.356 1.00 42.59 96 PRO A O 1
ATOM 726 N N . ALA A 1 97 ? -12.248 19.995 -1.640 1.00 34.72 97 ALA A N 1
ATOM 727 C CA . ALA A 1 97 ? -12.777 20.335 -2.948 1.00 34.72 97 ALA A CA 1
ATOM 728 C C . ALA A 1 97 ? -11.759 21.221 -3.699 1.00 34.72 97 ALA A C 1
ATOM 730 O O . ALA A 1 97 ? -11.568 22.373 -3.340 1.00 34.72 97 ALA A O 1
ATOM 731 N N . VAL A 1 98 ? -11.125 20.610 -4.709 1.00 47.03 98 VAL A N 1
ATOM 732 C CA . VAL A 1 98 ? -10.760 21.100 -6.062 1.00 47.03 98 VAL A CA 1
ATOM 733 C C . VAL A 1 98 ? -9.839 22.345 -6.225 1.00 47.03 98 VAL A C 1
ATOM 735 O O . VAL A 1 98 ? -10.041 23.371 -5.585 1.00 47.03 98 VAL A O 1
ATOM 738 N N . PRO A 1 99 ? -8.845 22.277 -7.147 1.00 57.94 99 PRO A N 1
ATOM 739 C CA . PRO A 1 99 ? -7.859 23.326 -7.431 1.00 57.94 99 PRO A CA 1
ATOM 740 C C . PRO A 1 99 ? -8.326 24.333 -8.499 1.00 57.94 99 PRO A C 1
ATOM 742 O O . PRO A 1 99 ? -8.960 23.939 -9.475 1.00 57.94 99 PRO A O 1
ATOM 745 N N . ALA A 1 100 ? -7.910 25.601 -8.387 1.00 38.97 100 ALA A N 1
ATOM 746 C CA . ALA A 1 100 ? -7.847 26.533 -9.520 1.00 38.97 100 ALA A CA 1
ATOM 747 C C . ALA A 1 100 ? -6.890 27.722 -9.266 1.00 38.97 100 ALA A C 1
ATOM 749 O O . ALA A 1 100 ? -7.207 28.623 -8.502 1.00 38.97 100 ALA A O 1
ATOM 750 N N . ALA A 1 101 ? -5.767 27.692 -9.997 1.00 41.94 101 ALA A N 1
ATOM 751 C CA . ALA A 1 101 ? -4.973 28.801 -10.555 1.00 41.94 101 ALA A CA 1
ATOM 752 C C . ALA A 1 101 ? -4.251 29.834 -9.636 1.00 41.94 101 ALA A C 1
ATOM 754 O O . ALA A 1 101 ? -4.655 30.082 -8.505 1.00 41.94 101 ALA A O 1
ATOM 755 N N . PRO A 1 102 ? -3.121 30.410 -10.114 1.00 52.38 102 PRO A N 1
ATOM 756 C CA . PRO A 1 102 ? -2.068 30.984 -9.274 1.00 52.38 102 PRO A CA 1
ATOM 757 C C . PRO A 1 102 ? -2.184 32.511 -9.102 1.00 52.38 102 PRO A C 1
ATOM 759 O O . PRO A 1 102 ? -2.603 33.193 -10.037 1.00 52.38 102 PRO A O 1
ATOM 762 N N . PRO A 1 103 ? -1.696 33.080 -7.983 1.00 39.62 103 PRO A N 1
ATOM 763 C CA . PRO A 1 103 ? -1.385 34.503 -7.903 1.00 39.62 103 PRO A CA 1
ATOM 764 C C . PRO A 1 103 ? 0.129 34.761 -7.841 1.00 39.62 103 PRO A C 1
ATOM 766 O O . PRO A 1 103 ? 0.840 34.335 -6.932 1.00 39.62 103 PRO A O 1
ATOM 769 N N . THR A 1 104 ? 0.587 35.519 -8.830 1.00 46.41 104 THR A N 1
ATOM 770 C CA . THR A 1 104 ? 1.770 36.393 -8.828 1.00 46.41 104 THR A CA 1
ATOM 771 C C . THR A 1 104 ? 1.966 37.151 -7.505 1.00 46.41 104 THR A C 1
ATOM 773 O O . THR A 1 104 ? 1.007 37.761 -7.029 1.00 46.41 104 THR A O 1
ATOM 776 N N . PRO A 1 105 ? 3.191 37.228 -6.951 1.00 42.00 105 PRO A N 1
ATOM 777 C CA . PRO A 1 105 ? 3.481 38.113 -5.829 1.00 42.00 105 PRO A CA 1
ATOM 778 C C . PRO A 1 105 ? 3.972 39.495 -6.298 1.00 42.00 105 PRO A C 1
ATOM 780 O O . PRO A 1 105 ? 4.918 39.603 -7.078 1.00 42.00 105 PRO A O 1
ATOM 783 N N . LEU A 1 106 ? 3.349 40.554 -5.769 1.00 36.69 106 LEU A N 1
ATOM 784 C CA . LEU A 1 106 ? 3.889 41.920 -5.729 1.00 36.69 106 LEU A CA 1
ATOM 785 C C . LEU A 1 106 ? 4.486 42.214 -4.336 1.00 36.69 106 LEU A C 1
ATOM 787 O O . LEU A 1 106 ? 4.075 41.593 -3.353 1.00 36.69 106 LEU A O 1
ATOM 791 N N . PRO A 1 107 ? 5.458 43.142 -4.231 1.00 47.62 107 PRO A N 1
ATOM 792 C CA . PRO A 1 107 ? 6.381 43.209 -3.106 1.00 47.62 107 PRO A CA 1
ATOM 793 C C . PRO A 1 107 ? 5.947 44.229 -2.052 1.00 47.62 107 PRO A C 1
ATOM 795 O O . PRO A 1 107 ? 5.628 45.371 -2.375 1.00 47.62 107 PRO A O 1
ATOM 798 N N . THR A 1 108 ? 6.066 43.876 -0.772 1.00 42.62 108 THR A N 1
ATOM 799 C CA . THR A 1 108 ? 6.271 44.874 0.283 1.00 42.62 108 THR A CA 1
ATOM 800 C C . THR A 1 108 ? 7.266 44.327 1.303 1.00 42.62 108 THR A C 1
ATOM 802 O O . THR A 1 108 ? 7.103 43.222 1.807 1.00 42.62 108 THR A O 1
ATOM 805 N N . SER A 1 109 ? 8.335 45.080 1.555 1.00 42.19 109 SER A N 1
ATOM 806 C CA . SER A 1 109 ? 8.890 45.292 2.896 1.00 42.19 109 SER A CA 1
ATOM 807 C C . SER A 1 109 ? 10.103 46.218 2.781 1.00 42.19 109 SER A C 1
ATOM 809 O O . SER A 1 109 ? 11.194 45.821 2.374 1.00 42.19 109 SER A O 1
ATOM 811 N N . ARG A 1 110 ? 9.889 47.496 3.106 1.00 47.16 110 ARG A N 1
ATOM 812 C CA . ARG A 1 110 ? 10.953 48.445 3.438 1.00 47.16 110 ARG A CA 1
ATOM 813 C C . ARG A 1 110 ? 11.202 48.328 4.938 1.00 47.16 110 ARG A C 1
ATOM 815 O O . ARG A 1 110 ? 10.363 48.792 5.698 1.00 47.16 110 ARG A O 1
ATOM 822 N N . HIS A 1 111 ? 12.367 47.841 5.357 1.00 44.12 111 HIS A N 1
ATOM 823 C CA . HIS A 1 111 ? 12.873 48.059 6.714 1.00 44.12 111 HIS A CA 1
ATOM 824 C C . HIS A 1 111 ? 14.345 48.499 6.699 1.00 44.12 111 HIS A C 1
ATOM 826 O O . HIS A 1 111 ? 15.260 47.730 6.440 1.00 44.12 111 HIS A O 1
ATOM 832 N N . ARG A 1 112 ? 14.498 49.810 6.930 1.00 44.91 112 ARG A N 1
ATOM 833 C CA . ARG A 1 112 ? 15.370 50.481 7.911 1.00 44.91 112 ARG A CA 1
ATOM 834 C C . ARG A 1 112 ? 16.786 49.916 8.144 1.00 44.91 112 ARG A C 1
ATOM 836 O O . ARG A 1 112 ? 16.969 48.886 8.776 1.00 44.91 112 ARG A O 1
ATOM 843 N N . ARG A 1 113 ? 17.779 50.720 7.738 1.00 54.16 113 ARG A N 1
ATOM 844 C CA . ARG A 1 113 ? 19.198 50.640 8.128 1.00 54.16 113 ARG A CA 1
ATOM 845 C C . ARG A 1 113 ? 19.373 50.558 9.648 1.00 54.16 113 ARG A C 1
ATOM 847 O O . ARG A 1 113 ? 18.886 51.449 10.342 1.00 54.16 113 ARG A O 1
ATOM 854 N N . VAL A 1 114 ? 20.176 49.600 10.108 1.00 40.28 114 VAL A N 1
ATOM 855 C CA . VAL A 1 114 ? 21.023 49.733 11.302 1.00 40.28 114 VAL A CA 1
ATOM 856 C C . VAL A 1 114 ? 22.367 49.077 10.991 1.00 40.28 114 VAL A C 1
ATOM 858 O O . VAL A 1 114 ? 22.415 47.958 10.487 1.00 40.28 114 VAL A O 1
ATOM 861 N N . CYS A 1 115 ? 23.439 49.825 11.230 1.00 43.38 115 CYS A N 1
ATOM 862 C CA . CYS A 1 115 ? 24.817 49.377 11.120 1.00 43.38 115 CYS A CA 1
ATOM 863 C C . CYS A 1 115 ? 25.146 48.416 12.270 1.00 43.38 115 CYS A C 1
ATOM 865 O O . CYS A 1 115 ? 24.871 48.722 13.429 1.00 43.38 115 CYS A O 1
ATOM 867 N N . SER A 1 116 ? 25.805 47.305 11.961 1.00 61.44 116 SER A N 1
ATOM 868 C CA . SER A 1 116 ? 26.720 46.657 12.898 1.00 61.44 116 SER A CA 1
ATOM 869 C C . SER A 1 116 ? 28.017 46.405 12.147 1.00 61.44 116 SER A C 1
ATOM 871 O O . SER A 1 116 ? 28.080 45.620 11.204 1.00 61.44 116 SER A O 1
ATOM 873 N N . ASP A 1 117 ? 28.982 47.231 12.521 1.00 61.97 117 ASP A N 1
ATOM 874 C CA . ASP A 1 117 ? 30.409 47.103 12.301 1.00 61.97 117 ASP A CA 1
ATOM 875 C C . ASP A 1 117 ? 30.907 45.938 13.161 1.00 61.97 117 ASP A C 1
ATOM 877 O O . ASP A 1 117 ? 30.634 45.940 14.352 1.00 61.97 117 ASP A O 1
ATOM 881 N N . GLU A 1 118 ? 31.501 44.925 12.531 1.00 52.50 118 GLU A N 1
ATOM 882 C CA . GLU A 1 118 ? 32.543 44.028 13.053 1.00 52.50 118 GLU A CA 1
ATOM 883 C C . GLU A 1 118 ? 33.027 43.213 11.833 1.00 52.50 118 GLU A C 1
ATOM 885 O O . GLU A 1 118 ? 32.258 42.522 11.156 1.00 52.50 118 GLU A O 1
ATOM 890 N N . GLY A 1 119 ? 34.295 43.379 11.466 1.00 52.28 119 GLY A N 1
ATOM 891 C CA . GLY A 1 119 ? 34.857 42.893 10.211 1.00 52.28 119 GLY A CA 1
ATOM 892 C C . GLY A 1 119 ? 35.009 41.370 10.100 1.00 52.28 119 GLY A C 1
ATOM 893 O O . GLY A 1 119 ? 35.297 40.674 11.068 1.00 52.28 119 GLY A O 1
ATOM 894 N N . GLY A 1 120 ? 34.936 40.865 8.859 1.00 50.28 120 GLY A N 1
ATOM 895 C CA . GLY A 1 120 ? 35.523 39.568 8.501 1.00 50.28 120 GLY A CA 1
ATOM 896 C C . GLY A 1 120 ? 34.768 38.728 7.465 1.00 50.28 120 GLY A C 1
ATOM 897 O O . GLY A 1 120 ? 34.114 37.760 7.821 1.00 50.28 120 GLY A O 1
ATOM 898 N N . LYS A 1 121 ? 34.986 39.022 6.173 1.00 50.09 121 LYS A N 1
ATOM 899 C CA . LYS A 1 121 ? 34.848 38.107 5.011 1.00 50.09 121 LYS A CA 1
ATOM 900 C C . LYS A 1 121 ? 33.455 37.512 4.732 1.00 50.09 121 LYS A C 1
ATOM 902 O O . LYS A 1 121 ? 33.222 36.322 4.911 1.00 50.09 121 LYS A O 1
ATOM 907 N N . LEU A 1 122 ? 32.600 38.301 4.083 1.00 44.34 122 LEU A N 1
ATOM 908 C CA . LEU A 1 122 ? 31.637 37.767 3.114 1.00 44.34 122 LEU A CA 1
ATOM 909 C C . LEU A 1 122 ? 32.193 38.056 1.722 1.00 44.34 122 LEU A C 1
ATOM 911 O O . LEU A 1 122 ? 32.454 39.213 1.393 1.00 44.34 122 LEU A O 1
ATOM 915 N N . SER A 1 123 ? 32.475 37.004 0.947 1.00 54.31 123 SER A N 1
ATOM 916 C CA . SER A 1 123 ? 33.100 37.162 -0.364 1.00 54.31 123 SER A CA 1
ATOM 917 C C . SER A 1 123 ? 32.212 38.044 -1.254 1.00 54.31 123 SER A C 1
ATOM 919 O O . SER A 1 123 ? 31.045 37.695 -1.468 1.00 54.31 123 SER A O 1
ATOM 921 N N . PRO A 1 124 ? 32.746 39.145 -1.804 1.00 64.00 124 PRO A N 1
ATOM 922 C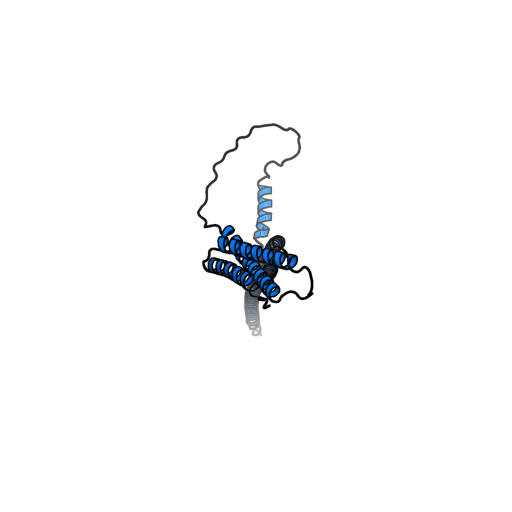 CA . PRO A 1 124 ? 32.107 39.853 -2.898 1.00 64.00 124 PRO A CA 1
ATOM 923 C C . PRO A 1 124 ? 32.031 38.893 -4.085 1.00 64.00 124 PRO A C 1
ATOM 925 O O . PRO A 1 124 ? 32.926 38.065 -4.244 1.00 64.00 124 PRO A O 1
ATOM 928 N N . PHE A 1 125 ? 30.945 38.978 -4.854 1.00 59.97 125 PHE A N 1
ATOM 929 C CA . PHE A 1 125 ? 30.699 38.266 -6.112 1.00 59.97 125 PHE A CA 1
ATOM 930 C C . PHE A 1 125 ? 31.913 37.519 -6.679 1.00 59.97 125 PHE A C 1
ATOM 932 O O . PHE A 1 125 ? 32.918 38.123 -7.055 1.00 59.97 125 PHE A O 1
ATOM 939 N N . LEU A 1 126 ? 31.789 36.192 -6.749 1.00 62.72 126 LEU A N 1
ATOM 940 C CA . LEU A 1 126 ? 32.816 35.343 -7.331 1.00 62.72 126 LEU A CA 1
ATOM 941 C C . LEU A 1 126 ? 33.066 35.784 -8.789 1.00 62.72 126 LEU A C 1
ATOM 943 O O . LEU A 1 126 ? 32.096 35.915 -9.541 1.00 62.72 126 LEU A O 1
ATOM 947 N N . PRO A 1 127 ? 34.330 36.011 -9.195 1.00 70.00 127 PRO A N 1
ATOM 948 C CA . PRO A 1 127 ? 34.691 36.355 -10.565 1.00 70.00 127 PRO A CA 1
ATOM 949 C C . PRO A 1 127 ? 34.057 35.399 -11.591 1.00 70.00 127 PRO A C 1
ATOM 951 O O . PRO A 1 127 ? 33.864 34.216 -11.270 1.00 70.00 127 PRO A O 1
ATOM 954 N N . PRO A 1 128 ? 33.744 35.866 -12.816 1.00 64.44 128 PRO A N 1
ATOM 955 C CA . PRO A 1 128 ? 33.118 35.054 -13.865 1.00 64.44 128 PRO A CA 1
ATOM 956 C C . PRO A 1 128 ? 33.809 33.703 -14.085 1.00 64.44 128 PRO A C 1
ATOM 958 O O . PRO A 1 128 ? 33.155 32.700 -14.357 1.00 64.44 128 PRO A O 1
ATOM 961 N N . GLU A 1 129 ? 35.122 33.646 -13.877 1.00 73.06 129 GLU A N 1
ATOM 962 C CA . GLU A 1 129 ? 35.957 32.457 -14.015 1.00 73.06 129 GLU A CA 1
ATOM 963 C C . GLU A 1 129 ? 35.646 31.400 -12.946 1.00 73.06 129 GLU A C 1
ATOM 965 O O . GLU A 1 129 ? 35.715 30.202 -13.219 1.00 73.06 129 GLU A O 1
ATOM 970 N N . ILE A 1 130 ? 35.281 31.810 -11.727 1.00 70.56 130 ILE A N 1
ATOM 971 C CA . ILE A 1 130 ? 34.875 30.894 -10.651 1.00 70.56 130 ILE A CA 1
ATOM 972 C C . ILE A 1 130 ? 33.425 30.452 -10.862 1.00 70.56 130 ILE A C 1
ATOM 974 O O . ILE A 1 130 ? 33.122 29.274 -10.686 1.00 70.56 130 ILE A O 1
ATOM 978 N N . PHE A 1 131 ? 32.548 31.353 -11.315 1.00 68.94 131 PHE A N 1
ATOM 979 C CA . PHE A 1 131 ? 31.167 31.009 -11.665 1.00 68.94 131 PHE A CA 1
ATOM 980 C C . PHE A 1 131 ? 31.114 30.009 -12.826 1.00 68.94 131 PHE A C 1
ATOM 982 O O . PHE A 1 131 ? 30.361 29.040 -12.782 1.00 68.94 131 PHE A O 1
ATOM 989 N N . GLN A 1 132 ? 31.985 30.181 -13.823 1.00 68.75 132 GLN A N 1
ATOM 990 C CA . GLN A 1 132 ? 32.151 29.243 -14.925 1.00 68.75 132 GLN A CA 1
ATOM 991 C C . GLN A 1 132 ? 32.771 27.924 -14.459 1.00 68.75 132 GLN A C 1
ATOM 993 O O . GLN A 1 132 ? 32.326 26.875 -14.901 1.00 68.75 132 GLN A O 1
ATOM 998 N N . LYS A 1 133 ? 33.736 27.929 -13.530 1.00 66.88 133 LYS A N 1
ATOM 999 C CA . LYS A 1 133 ? 34.275 26.685 -12.947 1.00 66.88 133 LYS A CA 1
ATOM 1000 C C . LYS A 1 133 ? 33.232 25.914 -12.140 1.00 66.88 133 LYS A C 1
ATOM 1002 O O . LYS A 1 133 ? 33.176 24.695 -12.260 1.00 66.88 133 LYS A O 1
ATOM 1007 N N . LEU A 1 134 ? 32.390 26.604 -11.372 1.00 66.06 134 LEU A N 1
ATOM 1008 C CA . LEU A 1 134 ? 31.293 25.989 -10.624 1.00 66.06 134 LEU A CA 1
ATOM 1009 C C . LEU A 1 134 ? 30.198 25.477 -11.565 1.00 66.06 134 LEU A C 1
ATOM 1011 O O . LEU A 1 134 ? 29.806 24.321 -11.445 1.00 66.06 134 LEU A O 1
ATOM 1015 N N . GLN A 1 135 ? 29.811 26.254 -12.582 1.00 59.41 135 GLN A N 1
ATOM 1016 C CA . GLN A 1 135 ? 28.907 25.779 -13.629 1.00 59.41 135 GLN A CA 1
ATOM 1017 C C . GLN A 1 135 ? 29.496 24.613 -14.416 1.00 59.41 135 GLN A C 1
ATOM 1019 O O . GLN A 1 135 ? 28.761 23.692 -14.732 1.00 59.41 135 GLN A O 1
ATOM 1024 N N . VAL A 1 136 ? 30.791 24.598 -14.740 1.00 57.03 136 VAL A N 1
ATOM 1025 C CA . VAL A 1 136 ? 31.438 23.471 -15.431 1.00 57.03 136 VAL A CA 1
ATOM 1026 C C . VAL A 1 136 ? 31.484 22.247 -14.516 1.00 57.03 136 VAL A C 1
ATOM 1028 O O . VAL A 1 136 ? 31.192 21.151 -14.985 1.00 57.03 136 VAL A O 1
ATOM 1031 N N . ALA A 1 137 ? 31.753 22.410 -13.219 1.00 55.88 137 ALA A N 1
ATOM 1032 C CA . ALA A 1 137 ? 31.703 21.322 -12.242 1.00 55.88 137 ALA A CA 1
ATOM 1033 C C . ALA A 1 137 ? 30.277 20.758 -12.057 1.00 55.88 137 ALA A C 1
ATOM 1035 O O . ALA A 1 137 ? 30.104 19.539 -12.003 1.00 55.88 137 ALA A O 1
ATOM 1036 N N . GLU A 1 138 ? 29.249 21.611 -12.050 1.00 55.81 138 GLU A N 1
ATOM 1037 C CA . GLU A 1 138 ? 27.838 21.200 -12.020 1.00 55.81 138 GLU A CA 1
ATOM 1038 C C . GLU A 1 138 ? 27.362 20.628 -13.371 1.00 55.81 138 GLU A C 1
ATOM 1040 O O . GLU A 1 138 ? 26.622 19.651 -13.417 1.00 55.81 138 GLU A O 1
ATOM 1045 N N . SER A 1 139 ? 27.862 21.141 -14.497 1.00 52.41 139 SER A N 1
ATOM 1046 C CA . SER A 1 139 ? 27.554 20.652 -15.853 1.00 52.41 139 SER A CA 1
ATOM 1047 C C . SER A 1 139 ? 28.217 19.313 -16.180 1.00 52.41 139 SER A C 1
ATOM 1049 O O . SER A 1 139 ? 27.789 18.616 -17.095 1.00 52.41 139 SER A O 1
ATOM 1051 N N . GLN A 1 140 ? 29.301 18.953 -15.495 1.00 52.28 140 GLN A N 1
ATOM 1052 C CA . GLN A 1 140 ? 29.980 17.664 -15.671 1.00 52.28 140 GLN A CA 1
ATOM 1053 C C . GLN A 1 140 ? 29.215 16.523 -14.985 1.00 52.28 140 GLN A C 1
ATOM 1055 O O . GLN A 1 140 ? 29.323 15.372 -15.407 1.00 52.28 140 GLN A O 1
ATOM 1060 N N . ASN A 1 141 ? 28.409 16.821 -13.959 1.00 49.41 141 ASN A N 1
ATOM 1061 C CA . ASN A 1 141 ? 27.594 15.811 -13.283 1.00 49.41 141 ASN A CA 1
ATOM 1062 C C . ASN A 1 141 ? 26.275 15.516 -14.022 1.00 49.41 141 ASN A C 1
ATOM 1064 O O . ASN A 1 141 ? 25.818 14.375 -13.996 1.00 49.41 141 ASN A O 1
ATOM 1068 N N . SER A 1 142 ? 25.728 16.487 -14.763 1.00 50.22 142 SER A N 1
ATOM 1069 C CA . SER A 1 142 ? 24.514 16.317 -15.573 1.00 50.22 142 SER A CA 1
ATOM 1070 C C . SER A 1 142 ? 24.769 15.631 -16.921 1.00 50.22 142 SER A C 1
ATOM 1072 O O . SER A 1 142 ? 23.833 15.130 -17.541 1.00 50.22 142 SER A O 1
ATOM 1074 N N . LYS A 1 143 ? 26.035 15.571 -17.360 1.00 49.22 143 LYS A N 1
ATOM 1075 C CA . LYS A 1 143 ? 26.474 14.934 -18.618 1.00 49.22 143 LYS 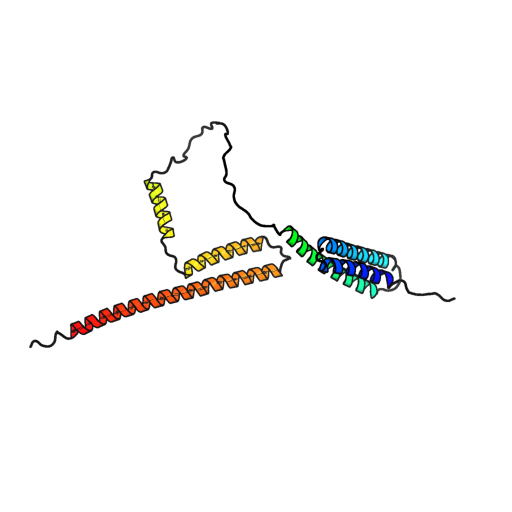A CA 1
ATOM 1076 C C . LYS A 1 143 ? 26.867 13.466 -18.490 1.00 49.22 143 LYS A C 1
ATOM 1078 O O . LYS A 1 143 ? 27.101 12.818 -19.507 1.00 49.22 143 LYS A O 1
ATOM 1083 N N . LYS A 1 144 ? 26.944 12.919 -17.276 1.00 61.28 144 LYS A N 1
ATOM 1084 C CA . LYS A 1 144 ? 27.025 11.465 -17.112 1.00 61.28 144 LYS A CA 1
ATOM 1085 C C . LYS A 1 144 ? 25.644 10.922 -17.441 1.00 61.28 144 LYS A C 1
ATOM 1087 O O . LYS A 1 144 ? 24.759 10.919 -16.589 1.00 61.28 144 LYS A O 1
ATOM 1092 N N . GLU A 1 145 ? 25.438 10.540 -18.700 1.00 73.44 145 GLU A N 1
ATOM 1093 C CA . GLU A 1 145 ? 24.263 9.778 -19.106 1.00 73.44 145 GLU A CA 1
ATOM 1094 C C . GLU A 1 145 ? 24.240 8.486 -18.291 1.00 73.44 145 GLU A C 1
ATOM 1096 O O . GLU A 1 145 ? 24.890 7.501 -18.624 1.00 73.44 145 GLU A O 1
ATOM 1101 N N . LEU A 1 146 ? 23.524 8.530 -17.169 1.00 81.56 146 LEU A N 1
ATOM 1102 C CA . LEU A 1 146 ? 23.408 7.397 -16.268 1.00 81.56 146 LEU A CA 1
ATOM 1103 C C . LEU A 1 146 ? 22.839 6.210 -17.039 1.00 81.56 146 LEU A C 1
ATOM 1105 O O . LEU A 1 146 ? 21.862 6.357 -17.800 1.00 81.56 146 LEU A O 1
ATOM 1109 N N . THR A 1 147 ? 23.428 5.040 -16.801 1.00 90.56 147 THR A N 1
ATOM 1110 C CA . THR A 1 147 ? 22.907 3.783 -17.328 1.00 90.56 147 THR A CA 1
ATOM 1111 C C . THR A 1 147 ? 21.438 3.634 -16.916 1.00 90.56 147 THR A C 1
ATOM 1113 O O . THR A 1 147 ? 21.006 4.169 -15.883 1.00 90.56 147 THR A O 1
ATOM 1116 N N . PRO A 1 148 ? 20.613 2.928 -17.707 1.00 93.44 148 PRO A N 1
ATOM 1117 C CA . PRO A 1 148 ? 19.231 2.663 -17.320 1.00 93.44 148 PRO A CA 1
ATOM 1118 C C . PRO A 1 148 ? 19.110 2.082 -15.902 1.00 93.44 148 PRO A C 1
ATOM 1120 O O . PRO A 1 148 ? 18.180 2.441 -15.176 1.00 93.44 148 PRO A O 1
ATOM 1123 N N . LEU A 1 149 ? 20.074 1.251 -15.491 1.00 93.12 149 LEU A N 1
ATOM 1124 C CA . LEU A 1 149 ? 20.131 0.639 -14.168 1.00 93.12 149 LEU A CA 1
ATOM 1125 C C . LEU A 1 149 ? 20.450 1.648 -13.053 1.00 93.12 149 LEU A C 1
ATOM 1127 O O . LEU A 1 149 ? 19.768 1.661 -12.027 1.00 93.12 149 LEU A O 1
ATOM 1131 N N . GLU A 1 150 ? 21.407 2.554 -13.260 1.00 94.25 150 GLU A N 1
ATOM 1132 C CA . GLU A 1 150 ? 21.713 3.625 -12.299 1.00 94.25 150 GLU A CA 1
ATOM 1133 C C . GLU A 1 150 ? 20.541 4.596 -12.127 1.00 94.25 150 GLU A C 1
ATOM 1135 O O . GLU A 1 150 ? 20.213 4.976 -11.000 1.00 94.25 150 GLU A O 1
ATOM 1140 N N . LYS A 1 151 ? 19.848 4.947 -13.219 1.00 94.31 151 LYS A N 1
ATOM 1141 C CA . LYS A 1 151 ? 18.633 5.779 -13.157 1.00 94.31 151 LYS A CA 1
ATOM 1142 C C . LYS A 1 151 ? 17.562 5.129 -12.282 1.00 94.31 151 LYS A C 1
ATOM 1144 O O . LYS A 1 151 ? 16.985 5.801 -11.426 1.00 94.31 151 LYS A O 1
ATOM 1149 N N . ALA A 1 152 ? 17.322 3.830 -12.459 1.00 96.38 152 ALA A N 1
ATOM 1150 C CA . ALA A 1 152 ? 16.377 3.088 -11.628 1.00 96.38 152 ALA A CA 1
ATOM 1151 C C . ALA A 1 152 ? 16.832 2.992 -10.165 1.00 96.38 152 ALA A C 1
ATOM 1153 O O . ALA A 1 152 ? 15.999 3.089 -9.265 1.00 96.38 152 ALA A O 1
ATOM 1154 N N . SER A 1 153 ? 18.137 2.862 -9.906 1.00 95.69 153 SER A N 1
ATOM 1155 C CA . SER A 1 153 ? 18.687 2.857 -8.545 1.00 95.69 153 SER A CA 1
ATOM 1156 C C . SER A 1 153 ? 18.414 4.173 -7.809 1.00 95.69 153 SER A C 1
ATOM 1158 O O . SER A 1 153 ? 17.856 4.158 -6.710 1.00 95.69 153 SER A O 1
ATOM 1160 N N . LEU A 1 154 ? 18.688 5.319 -8.445 1.00 96.19 154 LEU A N 1
ATOM 1161 C CA . LEU A 1 154 ? 18.387 6.640 -7.874 1.00 96.19 154 LEU A CA 1
ATOM 1162 C C . LEU A 1 154 ? 16.887 6.826 -7.618 1.00 96.19 154 LEU A C 1
ATOM 1164 O O . LEU A 1 154 ? 16.478 7.325 -6.566 1.00 96.19 154 LEU A O 1
ATOM 1168 N N . GLN A 1 155 ? 16.048 6.391 -8.559 1.00 96.69 155 GLN A N 1
ATOM 1169 C CA . GLN A 1 155 ? 14.597 6.420 -8.376 1.00 96.69 155 GLN A CA 1
ATOM 1170 C C . GLN A 1 155 ? 14.162 5.545 -7.197 1.00 96.69 155 GLN A C 1
ATOM 1172 O O . GLN A 1 155 ? 13.363 5.985 -6.372 1.00 96.69 155 GLN A O 1
ATOM 1177 N N . ASN A 1 156 ? 14.721 4.344 -7.062 1.00 97.69 156 ASN A N 1
ATOM 1178 C CA . ASN A 1 156 ? 14.430 3.438 -5.957 1.00 97.69 156 ASN A CA 1
ATOM 1179 C C . ASN A 1 156 ? 14.907 3.986 -4.607 1.00 97.69 156 ASN A C 1
ATOM 1181 O O . ASN A 1 156 ? 14.203 3.825 -3.610 1.00 97.69 156 ASN A O 1
ATOM 1185 N N . GLN A 1 157 ? 16.043 4.683 -4.566 1.00 98.00 157 GLN A N 1
ATOM 1186 C CA . GLN A 1 157 ? 16.499 5.389 -3.368 1.00 98.00 157 GLN A CA 1
ATOM 1187 C C . GLN A 1 157 ? 15.493 6.473 -2.956 1.00 98.00 157 GLN A C 1
ATOM 1189 O O . GLN A 1 157 ? 15.085 6.535 -1.797 1.00 98.00 157 GLN A O 1
ATOM 1194 N N . LYS A 1 158 ? 15.011 7.274 -3.915 1.00 97.94 158 LYS A N 1
ATOM 1195 C CA . LYS A 1 158 ? 13.971 8.283 -3.665 1.00 97.94 158 LYS A CA 1
ATOM 1196 C C . LYS A 1 158 ? 12.653 7.658 -3.195 1.00 97.94 158 LYS A C 1
ATOM 1198 O O . LYS A 1 158 ? 12.002 8.199 -2.297 1.00 97.94 158 LYS A O 1
ATOM 1203 N N . LEU A 1 159 ? 12.255 6.528 -3.780 1.00 98.00 159 LEU A N 1
ATOM 1204 C CA . LEU A 1 159 ? 11.058 5.791 -3.367 1.00 98.00 159 LEU A CA 1
ATOM 1205 C C . LEU A 1 159 ? 11.179 5.283 -1.931 1.00 98.00 159 LEU A C 1
ATOM 1207 O O . LEU A 1 159 ? 10.249 5.475 -1.150 1.00 98.00 159 LEU A O 1
ATOM 1211 N N . ARG A 1 160 ? 12.329 4.710 -1.560 1.00 98.19 160 ARG A N 1
ATOM 1212 C CA . ARG A 1 160 ? 12.613 4.280 -0.183 1.00 98.19 160 ARG A CA 1
ATOM 1213 C C . ARG A 1 160 ? 12.552 5.439 0.801 1.00 98.19 160 ARG A C 1
ATOM 1215 O O . ARG A 1 160 ? 11.821 5.341 1.777 1.00 98.19 160 ARG A O 1
ATOM 1222 N N . ALA A 1 161 ? 13.204 6.560 0.495 1.00 98.19 161 ALA A N 1
ATOM 1223 C CA . ALA A 1 161 ? 13.158 7.748 1.348 1.00 98.19 161 ALA A CA 1
ATOM 1224 C C . ALA A 1 161 ? 11.719 8.268 1.538 1.00 98.19 161 ALA A C 1
ATOM 1226 O O . ALA A 1 161 ? 11.295 8.605 2.643 1.00 98.19 161 ALA A O 1
ATOM 1227 N N . THR A 1 162 ? 10.924 8.282 0.463 1.00 97.75 162 THR A N 1
ATOM 1228 C CA . THR A 1 162 ? 9.510 8.689 0.524 1.00 97.75 162 THR A CA 1
ATOM 1229 C C . THR A 1 162 ? 8.677 7.715 1.362 1.00 97.75 162 THR A C 1
ATOM 1231 O O . THR A 1 162 ? 7.825 8.140 2.148 1.00 97.75 162 THR A O 1
ATOM 1234 N N . TYR A 1 163 ? 8.920 6.412 1.204 1.00 98.31 163 TYR A N 1
ATOM 1235 C CA . TYR A 1 163 ? 8.290 5.354 1.987 1.00 98.31 163 TYR A CA 1
ATOM 1236 C C . TYR A 1 163 ? 8.615 5.485 3.474 1.00 98.31 163 TYR A C 1
ATOM 1238 O O . TYR A 1 163 ? 7.692 5.498 4.282 1.00 98.31 163 TYR A O 1
ATOM 1246 N N . GLU A 1 164 ? 9.887 5.652 3.832 1.00 97.69 164 GLU A N 1
ATOM 1247 C CA . GLU A 1 164 ? 10.341 5.814 5.217 1.00 97.69 164 GLU A CA 1
ATOM 1248 C C . GLU A 1 164 ? 9.679 7.024 5.875 1.00 97.69 164 GLU A C 1
ATOM 1250 O O . GLU A 1 164 ? 9.086 6.901 6.947 1.00 97.69 164 GLU A O 1
ATOM 1255 N N . ALA A 1 165 ? 9.655 8.166 5.182 1.00 97.81 165 ALA A N 1
ATOM 1256 C CA . ALA A 1 165 ? 8.975 9.360 5.669 1.00 97.81 165 ALA A CA 1
ATOM 1257 C C . ALA A 1 165 ? 7.471 9.122 5.897 1.00 97.81 165 ALA A C 1
ATOM 1259 O O . ALA A 1 165 ? 6.889 9.664 6.836 1.00 97.81 165 ALA A O 1
ATOM 1260 N N . ARG A 1 166 ? 6.813 8.327 5.043 1.00 96.81 166 ARG A N 1
ATOM 1261 C CA . ARG A 1 166 ? 5.389 7.996 5.196 1.00 96.81 166 ARG A CA 1
ATOM 1262 C C . ARG A 1 166 ? 5.154 6.987 6.319 1.00 96.81 166 ARG A C 1
ATOM 1264 O O . ARG A 1 166 ? 4.204 7.170 7.071 1.00 96.81 166 ARG A O 1
ATOM 1271 N N . MET A 1 167 ? 6.020 5.988 6.461 1.00 96.06 167 MET A N 1
ATOM 1272 C CA . MET A 1 167 ? 5.973 4.996 7.536 1.00 96.06 167 MET A CA 1
ATOM 1273 C C . MET A 1 167 ? 6.181 5.626 8.914 1.00 96.06 167 MET A C 1
ATOM 1275 O O . MET A 1 167 ? 5.491 5.238 9.851 1.00 96.06 167 MET A O 1
ATOM 1279 N N . ALA A 1 168 ? 7.064 6.624 9.026 1.00 95.94 168 ALA A N 1
ATOM 1280 C CA . ALA A 1 168 ? 7.313 7.353 10.271 1.00 95.94 168 ALA A CA 1
ATOM 1281 C C . ALA A 1 168 ? 6.097 8.159 10.759 1.00 95.94 168 ALA A C 1
ATOM 1283 O O . ALA A 1 168 ? 5.936 8.372 11.955 1.00 95.94 168 ALA A O 1
ATOM 1284 N N . ARG A 1 169 ? 5.228 8.594 9.837 1.00 94.88 169 ARG A N 1
ATOM 1285 C CA . ARG A 1 169 ? 3.992 9.331 10.151 1.00 94.88 169 ARG A CA 1
ATOM 1286 C C . ARG A 1 169 ? 2.792 8.422 10.426 1.00 94.88 169 ARG A C 1
ATOM 1288 O O . ARG A 1 169 ? 1.724 8.931 10.743 1.00 94.88 169 ARG A O 1
ATOM 1295 N N . LEU A 1 170 ? 2.927 7.113 10.217 1.00 94.06 170 LEU A N 1
ATOM 1296 C CA . LEU A 1 170 ? 1.807 6.178 10.250 1.00 94.06 170 LEU A CA 1
ATOM 1297 C C . LEU A 1 170 ? 1.665 5.539 11.635 1.00 94.06 170 LEU A C 1
ATOM 1299 O O . LEU A 1 170 ? 2.606 4.904 12.130 1.00 94.06 170 LEU A O 1
ATOM 1303 N N . ASP A 1 171 ? 0.471 5.632 12.222 1.00 92.81 171 ASP A N 1
ATOM 1304 C CA . ASP A 1 171 ? 0.220 5.102 13.563 1.00 92.81 171 ASP A CA 1
ATOM 1305 C C . ASP A 1 171 ? 0.465 3.585 13.640 1.00 92.81 171 ASP A C 1
ATOM 1307 O O . ASP A 1 171 ? 0.141 2.842 12.704 1.00 92.81 171 ASP A O 1
ATOM 1311 N N . PRO A 1 172 ? 1.008 3.076 14.760 1.00 88.88 172 PRO A N 1
ATOM 1312 C CA . PRO A 1 172 ? 1.169 1.641 14.999 1.00 88.88 172 PRO A CA 1
ATOM 1313 C C . PRO A 1 172 ? -0.120 0.822 14.863 1.00 88.88 172 PRO A C 1
ATOM 1315 O O . PRO A 1 172 ? -0.050 -0.330 14.448 1.00 88.88 172 PRO A O 1
ATOM 1318 N N . SER A 1 173 ? -1.284 1.420 15.130 1.00 90.56 173 SER A N 1
ATOM 1319 C CA . SER A 1 173 ? -2.598 0.773 15.007 1.00 90.56 173 SER A CA 1
ATOM 1320 C C . SER A 1 173 ? -3.025 0.501 13.557 1.00 90.56 173 SER A C 1
ATOM 1322 O O . SER A 1 173 ? -3.881 -0.345 13.310 1.00 90.56 173 SER A O 1
ATOM 1324 N N . GLN A 1 174 ? -2.418 1.168 12.569 1.00 93.75 174 GLN A N 1
ATOM 1325 C CA . GLN A 1 174 ? -2.805 1.086 11.155 1.00 93.75 174 GLN A CA 1
ATOM 1326 C C . GLN A 1 174 ? -2.066 -0.045 10.408 1.00 93.75 174 GLN A C 1
ATOM 1328 O O . GLN A 1 174 ? -1.477 0.161 9.343 1.00 93.75 174 GLN A O 1
ATOM 1333 N N . ALA A 1 175 ? -2.099 -1.265 10.955 1.00 91.56 175 ALA A N 1
ATOM 1334 C CA . ALA A 1 175 ? -1.328 -2.413 10.461 1.00 91.56 175 ALA A CA 1
ATOM 1335 C C . ALA A 1 175 ? -1.580 -2.738 8.974 1.00 91.56 175 ALA A C 1
ATOM 1337 O O . ALA A 1 175 ? -0.636 -2.914 8.206 1.00 91.56 175 ALA A O 1
ATOM 1338 N N . MET A 1 176 ? -2.843 -2.740 8.532 1.00 94.94 176 MET A N 1
ATOM 1339 C CA . MET A 1 176 ? -3.196 -3.054 7.139 1.00 94.94 176 MET A CA 1
ATOM 1340 C C . MET A 1 176 ? -2.599 -2.050 6.138 1.00 94.94 176 MET A C 1
ATOM 1342 O O . MET A 1 176 ? -2.143 -2.431 5.059 1.00 94.94 176 MET A O 1
ATOM 1346 N N . GLN A 1 177 ? -2.566 -0.765 6.501 1.00 95.25 177 GLN A N 1
ATOM 1347 C CA . GLN A 1 177 ? -2.010 0.288 5.652 1.00 95.25 177 GLN A CA 1
ATOM 1348 C C . GLN A 1 177 ? -0.485 0.194 5.566 1.00 95.25 177 GLN A C 1
ATOM 1350 O O . GLN A 1 177 ? 0.068 0.371 4.480 1.00 95.25 177 GLN A O 1
ATOM 1355 N N . LYS A 1 178 ? 0.187 -0.148 6.677 1.00 96.38 178 LYS A N 1
ATOM 1356 C CA . LYS A 1 178 ? 1.629 -0.436 6.689 1.00 96.38 178 LYS A CA 1
ATOM 1357 C C . LYS A 1 178 ? 1.958 -1.566 5.719 1.00 96.38 178 LYS A C 1
ATOM 1359 O O . LYS A 1 178 ? 2.758 -1.362 4.811 1.00 96.38 178 LYS A O 1
ATOM 1364 N N . THR A 1 179 ? 1.260 -2.697 5.827 1.00 96.50 179 THR A N 1
ATOM 1365 C CA . THR A 1 179 ? 1.452 -3.844 4.926 1.00 96.50 179 THR A CA 1
ATOM 1366 C C . THR A 1 179 ? 1.204 -3.470 3.465 1.00 96.50 179 THR A C 1
ATOM 1368 O O . THR A 1 179 ? 2.032 -3.761 2.602 1.00 96.50 179 THR A O 1
ATOM 1371 N N . SER A 1 180 ? 0.104 -2.768 3.174 1.00 97.19 180 SER A N 1
ATOM 1372 C CA . SER A 1 180 ? -0.206 -2.312 1.814 1.00 97.19 180 SER A CA 1
ATOM 1373 C C . SER A 1 180 ? 0.892 -1.415 1.236 1.00 97.19 180 SER A C 1
ATOM 1375 O O . SER A 1 180 ? 1.272 -1.572 0.070 1.00 97.19 180 SER A O 1
ATOM 1377 N N . LEU A 1 181 ? 1.426 -0.494 2.040 1.00 97.06 181 LEU A N 1
ATOM 1378 C CA . LEU A 1 181 ? 2.465 0.430 1.610 1.00 97.06 181 LEU A CA 1
ATOM 1379 C C . LEU A 1 181 ? 3.799 -0.294 1.371 1.00 97.06 181 LEU A C 1
ATOM 1381 O O . LEU A 1 181 ? 4.467 -0.013 0.375 1.00 97.06 181 LEU A O 1
ATOM 1385 N N . THR A 1 182 ? 4.164 -1.248 2.232 1.00 97.44 182 THR A N 1
ATOM 1386 C CA . THR A 1 182 ? 5.372 -2.072 2.068 1.00 97.44 182 THR A CA 1
ATOM 1387 C C . THR A 1 182 ? 5.324 -2.876 0.771 1.00 97.44 182 THR A C 1
ATOM 1389 O O . THR A 1 182 ? 6.269 -2.820 -0.017 1.00 97.44 182 THR A O 1
ATOM 1392 N N . LEU A 1 183 ? 4.211 -3.566 0.504 1.00 98.44 183 LEU A N 1
ATOM 1393 C CA . LEU A 1 183 ? 4.036 -4.337 -0.730 1.00 98.44 183 LEU A CA 1
ATOM 1394 C C . LEU A 1 183 ? 4.055 -3.435 -1.972 1.00 98.44 183 LEU A C 1
ATOM 1396 O O . LEU A 1 183 ? 4.665 -3.779 -2.985 1.00 98.44 183 LEU A O 1
ATOM 1400 N N . SER A 1 184 ? 3.446 -2.248 -1.884 1.00 98.00 184 SER A N 1
ATOM 1401 C CA . SER A 1 184 ? 3.452 -1.273 -2.982 1.00 98.00 184 SER A CA 1
ATOM 1402 C C . SER A 1 184 ? 4.867 -0.793 -3.314 1.00 98.00 184 SER A C 1
ATOM 1404 O O . SER A 1 184 ? 5.235 -0.753 -4.490 1.00 98.00 184 SER A O 1
ATOM 1406 N N . LEU A 1 185 ? 5.684 -0.482 -2.296 1.00 98.25 185 LEU A N 1
ATOM 1407 C CA . LEU A 1 185 ? 7.087 -0.112 -2.495 1.00 98.25 185 LEU A CA 1
ATOM 1408 C C . LEU A 1 185 ? 7.862 -1.246 -3.174 1.00 98.25 185 LEU A C 1
ATOM 1410 O O . LEU A 1 185 ? 8.570 -0.999 -4.149 1.00 98.25 185 LEU A O 1
ATOM 1414 N N . GLN A 1 186 ? 7.730 -2.479 -2.676 1.00 98.06 186 GLN A N 1
ATOM 1415 C CA . GLN A 1 186 ? 8.425 -3.641 -3.236 1.00 98.06 186 GLN A CA 1
ATOM 1416 C C . GLN A 1 186 ? 8.071 -3.850 -4.710 1.00 98.06 186 GLN A C 1
ATOM 1418 O O . GLN A 1 186 ? 8.972 -3.998 -5.539 1.00 98.06 186 GLN A O 1
ATOM 1423 N N . ARG A 1 187 ? 6.776 -3.783 -5.051 1.00 98.44 187 ARG A N 1
ATOM 1424 C CA . ARG A 1 187 ? 6.300 -3.888 -6.435 1.00 98.44 187 ARG A CA 1
ATOM 1425 C C . ARG A 1 187 ? 6.929 -2.814 -7.320 1.00 98.44 187 ARG A C 1
ATOM 1427 O O . ARG A 1 187 ? 7.475 -3.145 -8.366 1.00 98.44 187 ARG A O 1
ATOM 1434 N N . GLN A 1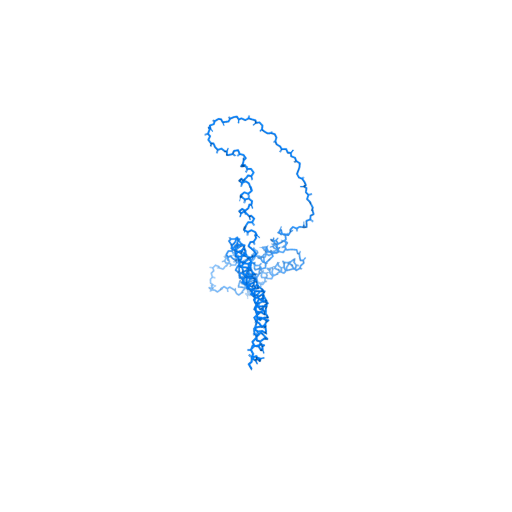 188 ? 6.886 -1.551 -6.898 1.00 98.00 188 GLN A N 1
ATOM 1435 C CA . GLN A 1 188 ? 7.399 -0.436 -7.697 1.00 98.00 188 GLN A CA 1
ATOM 1436 C C . GLN A 1 188 ? 8.922 -0.502 -7.876 1.00 98.00 188 GLN A C 1
ATOM 1438 O O . GLN A 1 188 ? 9.435 -0.263 -8.967 1.00 98.00 188 GLN A O 1
ATOM 1443 N N . MET A 1 189 ? 9.652 -0.877 -6.823 1.00 97.81 189 MET A N 1
ATOM 1444 C CA . MET A 1 189 ? 11.098 -1.071 -6.897 1.00 97.81 189 MET A CA 1
ATOM 1445 C C . MET A 1 189 ? 11.484 -2.176 -7.878 1.00 97.81 189 MET A C 1
ATOM 1447 O O . MET A 1 189 ? 12.419 -2.006 -8.664 1.00 97.81 189 MET A O 1
ATOM 1451 N N . MET A 1 190 ? 10.774 -3.304 -7.818 1.00 98.06 190 MET A N 1
ATOM 1452 C CA . MET A 1 190 ? 10.998 -4.434 -8.711 1.00 98.06 190 MET A CA 1
ATOM 1453 C C . MET A 1 190 ? 10.665 -4.070 -10.159 1.00 98.06 190 MET A C 1
ATOM 1455 O O . MET A 1 190 ? 11.463 -4.344 -11.049 1.00 98.06 190 MET A O 1
ATOM 1459 N N . GLU A 1 191 ? 9.535 -3.403 -10.390 1.00 97.75 191 GLU A N 1
ATOM 1460 C CA . GLU A 1 191 ? 9.120 -2.925 -11.712 1.00 97.75 191 GLU A CA 1
ATOM 1461 C C . GLU A 1 191 ? 10.192 -2.022 -12.343 1.00 97.75 191 GLU A C 1
ATOM 1463 O O . GLU A 1 191 ? 10.625 -2.267 -13.470 1.00 97.75 191 GLU A O 1
ATOM 1468 N N . ASN A 1 192 ? 10.718 -1.058 -11.580 1.00 97.75 192 ASN A N 1
ATOM 1469 C CA . ASN A 1 192 ? 11.799 -0.184 -12.037 1.00 97.75 192 ASN A CA 1
ATOM 1470 C C . ASN A 1 192 ? 13.062 -0.966 -12.429 1.00 97.75 192 ASN A C 1
ATOM 1472 O O . ASN A 1 192 ? 13.685 -0.660 -13.446 1.00 97.75 192 ASN A O 1
ATOM 1476 N N . LEU A 1 193 ? 13.440 -1.981 -11.643 1.00 96.88 193 LEU A N 1
ATOM 1477 C CA . LEU A 1 193 ? 14.615 -2.807 -11.928 1.00 96.88 193 LEU A CA 1
ATOM 1478 C C . LEU A 1 193 ? 14.426 -3.667 -13.178 1.00 96.88 193 LEU A C 1
ATOM 1480 O O . LEU A 1 193 ? 15.336 -3.742 -13.998 1.00 96.88 193 LEU A O 1
ATOM 1484 N N . VAL A 1 194 ? 13.261 -4.296 -13.341 1.00 97.88 194 VAL A N 1
ATOM 1485 C CA . VAL A 1 194 ? 12.959 -5.139 -14.509 1.00 97.88 194 VAL A CA 1
ATOM 1486 C C . VAL A 1 194 ? 12.992 -4.307 -15.789 1.00 97.88 194 VAL A C 1
ATOM 1488 O O . VAL A 1 194 ? 13.647 -4.691 -16.758 1.00 97.88 194 VAL A O 1
ATOM 1491 N N . ILE A 1 195 ? 12.357 -3.133 -15.777 1.00 97.62 195 ILE A N 1
ATOM 1492 C CA . ILE A 1 195 ? 12.350 -2.224 -16.929 1.00 97.62 195 ILE A CA 1
ATOM 1493 C C . ILE A 1 195 ? 13.771 -1.751 -17.254 1.00 97.62 195 ILE A C 1
ATOM 1495 O O . ILE A 1 195 ? 14.161 -1.712 -18.422 1.00 97.62 195 ILE A O 1
ATOM 1499 N N . ALA A 1 196 ? 14.555 -1.388 -16.240 1.00 97.00 196 ALA A N 1
ATOM 1500 C CA . ALA A 1 196 ? 15.924 -0.932 -16.439 1.00 97.00 196 ALA A CA 1
ATOM 1501 C C . ALA A 1 196 ? 16.835 -2.027 -17.001 1.00 97.00 196 ALA A C 1
ATOM 1503 O O . ALA A 1 196 ? 17.541 -1.765 -17.974 1.00 97.00 196 ALA A O 1
ATOM 1504 N N . LYS A 1 197 ? 16.766 -3.247 -16.455 1.00 96.88 197 LYS A N 1
ATOM 1505 C CA . LYS A 1 197 ? 17.520 -4.402 -16.963 1.00 96.88 197 LYS A CA 1
ATOM 1506 C C . LYS A 1 197 ? 17.171 -4.713 -18.413 1.00 96.88 197 LYS A C 1
ATOM 1508 O O . LYS A 1 197 ? 18.070 -4.834 -19.233 1.00 96.88 197 LYS A O 1
ATOM 1513 N N . ALA A 1 198 ? 15.885 -4.741 -18.764 1.00 97.75 198 ALA A N 1
ATOM 1514 C CA . ALA A 1 198 ? 15.464 -4.983 -20.144 1.00 97.75 198 ALA A CA 1
ATOM 1515 C C . ALA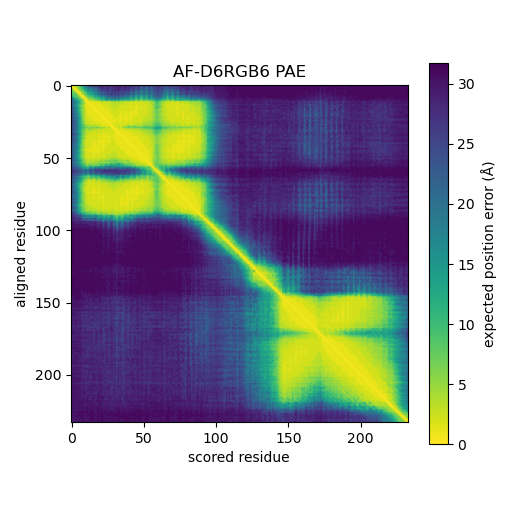 A 1 198 ? 16.024 -3.927 -21.119 1.00 97.75 198 ALA A C 1
ATOM 1517 O O . ALA A 1 198 ? 16.450 -4.248 -22.232 1.00 97.75 198 ALA A O 1
ATOM 1518 N N . ARG A 1 199 ? 16.060 -2.655 -20.697 1.00 97.00 199 ARG A N 1
ATOM 1519 C CA . ARG A 1 199 ? 16.667 -1.568 -21.482 1.00 97.00 199 ARG A CA 1
ATOM 1520 C C . ARG A 1 199 ? 18.175 -1.741 -21.622 1.00 97.00 199 ARG A C 1
ATOM 1522 O O . ARG A 1 199 ? 18.700 -1.542 -22.713 1.00 97.00 199 ARG A O 1
ATOM 1529 N N . GLU A 1 200 ? 18.855 -2.103 -20.542 1.00 94.94 200 GLU A N 1
ATOM 1530 C CA . GLU A 1 200 ? 20.297 -2.338 -20.538 1.00 94.94 200 GLU A CA 1
ATOM 1531 C C . GLU A 1 200 ? 20.685 -3.525 -21.426 1.00 94.94 200 GLU A C 1
ATOM 1533 O O . GLU A 1 200 ? 21.530 -3.359 -22.300 1.00 94.94 200 GLU A O 1
ATOM 1538 N N . GLU A 1 201 ? 19.998 -4.664 -21.317 1.00 96.44 201 GLU A N 1
ATOM 1539 C CA . GLU A 1 201 ? 20.198 -5.824 -22.199 1.00 96.44 201 GLU A CA 1
ATOM 1540 C C . GLU A 1 201 ? 19.967 -5.468 -23.673 1.00 96.44 201 GLU A C 1
ATOM 1542 O O . GLU A 1 201 ? 20.723 -5.878 -24.553 1.00 96.44 201 GLU A O 1
ATOM 1547 N N . THR A 1 202 ? 18.938 -4.665 -23.963 1.00 96.62 202 THR A N 1
ATOM 1548 C CA . THR A 1 202 ? 18.666 -4.202 -25.332 1.00 96.62 202 THR A CA 1
ATOM 1549 C C . THR A 1 202 ? 19.814 -3.346 -25.871 1.00 96.62 202 THR A C 1
ATOM 1551 O O . THR A 1 202 ? 20.197 -3.483 -27.035 1.00 96.62 202 THR A O 1
ATOM 1554 N N . LEU A 1 203 ? 20.377 -2.462 -25.043 1.00 95.12 203 LEU A N 1
ATOM 1555 C CA . LEU A 1 203 ? 21.536 -1.650 -25.416 1.00 95.12 203 LEU A CA 1
ATOM 1556 C C . LEU A 1 203 ? 22.794 -2.509 -25.592 1.00 95.12 203 LEU A C 1
ATOM 1558 O O . LEU A 1 203 ? 23.516 -2.321 -26.571 1.00 95.12 203 LEU A O 1
ATOM 1562 N N . GLN A 1 204 ? 23.025 -3.473 -24.700 1.00 94.69 204 GLN A N 1
ATOM 1563 C CA . GLN A 1 204 ? 24.155 -4.400 -24.772 1.00 94.69 204 GLN A CA 1
ATOM 1564 C C . GLN A 1 204 ? 24.120 -5.232 -26.056 1.00 94.69 204 GLN A C 1
ATOM 1566 O O . GLN A 1 204 ? 25.098 -5.222 -26.801 1.00 94.69 204 GLN A O 1
ATOM 1571 N N . ARG A 1 205 ? 22.973 -5.837 -26.401 1.00 96.62 205 ARG A N 1
ATOM 1572 C CA . ARG A 1 205 ? 22.821 -6.591 -27.660 1.00 96.62 205 ARG A CA 1
ATOM 1573 C C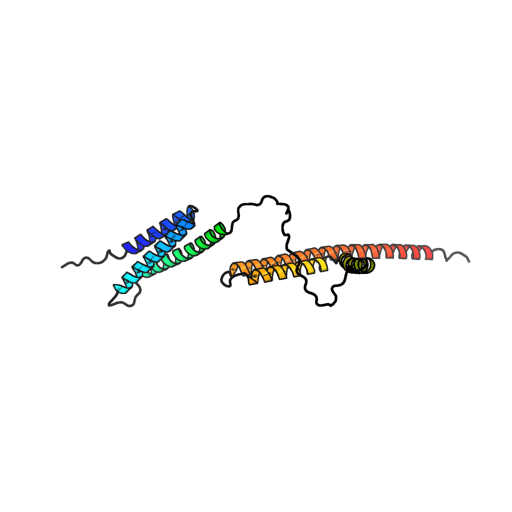 . ARG A 1 205 ? 23.134 -5.734 -28.886 1.00 96.62 205 ARG A C 1
ATOM 1575 O O . ARG A 1 205 ? 23.854 -6.181 -29.771 1.00 96.62 205 ARG A O 1
ATOM 1582 N N . LYS A 1 206 ? 22.659 -4.481 -28.925 1.00 97.31 206 LYS A N 1
ATOM 1583 C CA . LYS A 1 206 ? 22.967 -3.549 -30.029 1.00 97.31 206 LYS A CA 1
ATOM 1584 C C . LYS A 1 206 ? 24.459 -3.228 -30.130 1.00 97.31 206 LYS A C 1
ATOM 1586 O O . LYS A 1 206 ? 24.988 -3.090 -31.232 1.00 97.31 206 LYS A O 1
ATOM 1591 N N . MET A 1 207 ? 25.133 -3.082 -28.992 1.00 95.88 207 MET A N 1
ATOM 1592 C CA . MET A 1 207 ? 26.572 -2.819 -28.942 1.00 95.88 207 MET A CA 1
ATOM 1593 C C . MET A 1 207 ? 27.376 -4.033 -29.422 1.00 95.88 207 MET A C 1
ATOM 1595 O O . MET A 1 207 ? 28.298 -3.878 -30.222 1.00 95.88 207 MET A O 1
ATOM 1599 N N . GLU A 1 208 ? 27.000 -5.236 -28.989 1.00 95.00 208 GLU A N 1
ATOM 1600 C CA . GLU A 1 208 ? 27.631 -6.494 -29.397 1.00 95.00 208 GLU A CA 1
ATOM 1601 C C . GLU A 1 208 ? 27.414 -6.801 -30.881 1.00 95.00 208 GLU A C 1
ATOM 1603 O O . GLU A 1 208 ? 28.375 -7.112 -31.582 1.00 95.00 208 GLU A O 1
ATOM 1608 N N . GLU A 1 209 ? 26.191 -6.632 -31.389 1.00 95.50 209 GLU A N 1
ATOM 1609 C CA . GLU A 1 209 ? 25.866 -6.796 -32.811 1.00 95.50 209 GLU A CA 1
ATOM 1610 C C . GLU A 1 209 ? 26.695 -5.840 -33.679 1.00 95.50 209 GLU A C 1
ATOM 1612 O O . GLU A 1 209 ? 27.276 -6.239 -34.690 1.00 95.50 209 GLU A O 1
ATOM 1617 N N . ARG A 1 210 ? 26.819 -4.572 -33.259 1.00 96.44 210 ARG A N 1
ATOM 1618 C CA . ARG A 1 210 ? 27.674 -3.597 -33.947 1.00 96.44 210 ARG A CA 1
ATOM 1619 C C . ARG A 1 210 ? 29.143 -4.020 -33.918 1.00 96.44 210 ARG A C 1
ATOM 1621 O O . ARG A 1 210 ? 29.823 -3.888 -34.934 1.00 96.44 210 ARG A O 1
ATOM 1628 N N . ARG A 1 211 ? 29.631 -4.517 -32.779 1.00 96.19 211 ARG A N 1
ATOM 1629 C CA . ARG A 1 211 ? 31.013 -4.994 -32.626 1.00 96.19 211 ARG A CA 1
ATOM 1630 C C . ARG A 1 211 ? 31.301 -6.172 -33.558 1.00 96.19 211 ARG A C 1
ATOM 1632 O O . ARG A 1 211 ? 32.328 -6.158 -34.229 1.00 96.19 211 ARG A O 1
ATOM 1639 N N . LEU A 1 212 ? 30.390 -7.142 -33.627 1.00 94.94 212 LEU A N 1
ATOM 1640 C CA . LEU A 1 212 ? 30.505 -8.306 -34.508 1.00 94.94 212 LEU A CA 1
ATOM 1641 C C . LEU A 1 212 ? 30.518 -7.896 -35.981 1.00 94.94 212 LEU A C 1
ATOM 1643 O O . LEU A 1 212 ? 31.434 -8.283 -36.695 1.00 94.94 212 LEU A O 1
ATOM 1647 N N . ARG A 1 213 ? 29.599 -7.024 -36.417 1.00 94.12 213 ARG A N 1
ATOM 1648 C CA . ARG A 1 213 ? 29.590 -6.518 -37.803 1.00 94.12 213 ARG A CA 1
ATOM 1649 C C . ARG A 1 213 ? 30.896 -5.835 -38.200 1.00 94.12 213 ARG A C 1
ATOM 1651 O O . ARG A 1 213 ? 31.388 -6.033 -39.306 1.00 94.12 213 ARG A O 1
ATOM 1658 N N . LEU A 1 214 ? 31.462 -5.021 -37.308 1.00 94.56 214 LEU A N 1
ATOM 1659 C CA . LEU A 1 214 ? 32.750 -4.371 -37.558 1.00 94.56 214 LEU A CA 1
ATOM 1660 C C . LEU A 1 214 ? 33.891 -5.394 -37.647 1.00 94.56 214 LEU A C 1
ATOM 1662 O O . LEU A 1 214 ? 34.779 -5.247 -38.484 1.00 94.56 214 LEU A O 1
ATOM 1666 N N . GLN A 1 215 ? 33.853 -6.440 -36.819 1.00 93.50 215 GLN A N 1
ATOM 1667 C CA . GLN A 1 215 ? 34.833 -7.523 -36.849 1.00 93.50 215 GLN A CA 1
ATOM 1668 C C . GLN A 1 215 ? 34.721 -8.369 -38.126 1.00 93.50 215 GLN A C 1
ATOM 1670 O O . GLN A 1 215 ? 35.738 -8.662 -38.747 1.00 93.50 215 GLN A O 1
ATOM 1675 N N . GLU A 1 216 ? 33.510 -8.722 -38.556 1.00 93.12 216 GLU A N 1
ATOM 1676 C CA . GLU A 1 216 ? 33.260 -9.422 -39.823 1.00 93.12 216 GLU A CA 1
ATOM 1677 C C . GLU A 1 216 ? 33.739 -8.601 -41.022 1.00 93.12 216 GLU A C 1
ATOM 1679 O O . GLU A 1 216 ? 34.430 -9.132 -41.890 1.00 93.12 216 GLU A O 1
ATOM 1684 N N . ALA A 1 217 ? 33.459 -7.293 -41.040 1.00 91.19 217 ALA A N 1
ATOM 1685 C CA . ALA A 1 217 ? 33.966 -6.398 -42.075 1.00 91.19 217 ALA A CA 1
ATOM 1686 C C . ALA A 1 217 ? 35.505 -6.383 -42.103 1.00 91.19 217 ALA A C 1
ATOM 1688 O O . ALA A 1 217 ? 36.096 -6.560 -43.169 1.00 91.19 217 ALA A O 1
ATOM 1689 N N . ALA A 1 218 ? 36.163 -6.265 -40.946 1.00 90.62 218 ALA A N 1
ATOM 1690 C CA . ALA A 1 218 ? 37.622 -6.316 -40.853 1.00 90.62 218 ALA A CA 1
ATOM 1691 C C . ALA A 1 218 ? 38.205 -7.666 -41.321 1.00 90.62 218 ALA A C 1
ATOM 1693 O O . ALA A 1 218 ? 39.179 -7.689 -42.073 1.00 90.62 218 ALA A O 1
ATOM 1694 N N . ASN A 1 219 ? 37.580 -8.783 -40.938 1.00 87.12 219 ASN A N 1
ATOM 1695 C CA . ASN A 1 219 ? 37.992 -10.132 -41.337 1.00 87.12 219 ASN A CA 1
ATOM 1696 C C . ASN A 1 219 ? 37.765 -10.406 -42.836 1.00 87.12 219 ASN A C 1
ATOM 1698 O O . ASN A 1 219 ? 38.541 -11.125 -43.468 1.00 87.12 219 ASN A O 1
ATOM 1702 N N . SER A 1 220 ? 36.710 -9.833 -43.422 1.00 87.12 220 SER A N 1
ATOM 1703 C CA . SER A 1 220 ? 36.428 -9.939 -44.858 1.00 87.12 220 SER A CA 1
ATOM 1704 C C . SER A 1 220 ? 37.476 -9.195 -45.696 1.00 87.12 220 SER A C 1
ATOM 1706 O O . SER A 1 220 ? 37.956 -9.716 -46.703 1.00 87.12 220 SER A O 1
ATOM 1708 N N . LEU A 1 221 ? 37.903 -8.015 -45.232 1.00 84.19 221 LEU A N 1
ATOM 1709 C CA . LEU A 1 221 ? 38.950 -7.213 -45.865 1.00 84.19 221 LEU A CA 1
ATOM 1710 C C . LEU A 1 221 ? 40.317 -7.904 -45.785 1.00 84.19 221 LEU A C 1
ATOM 1712 O O . LEU A 1 221 ? 41.041 -7.933 -46.780 1.00 84.19 221 LEU A O 1
ATOM 1716 N N . SER A 1 222 ? 40.663 -8.508 -44.643 1.00 76.31 222 SER A N 1
ATOM 1717 C CA . SER A 1 222 ? 41.928 -9.242 -44.498 1.00 76.31 222 SER A CA 1
ATOM 1718 C C . SER A 1 222 ? 41.964 -10.529 -45.330 1.00 76.31 222 SER A C 1
ATOM 1720 O O . SER A 1 222 ? 42.982 -10.822 -45.955 1.00 76.31 222 SER A O 1
ATOM 1722 N N . SER A 1 223 ? 40.846 -11.256 -45.418 1.00 73.50 223 SER A N 1
ATOM 1723 C CA . SER A 1 223 ? 40.739 -12.473 -46.237 1.00 73.50 223 SER A CA 1
ATOM 1724 C C . SER A 1 223 ? 40.785 -12.172 -47.740 1.00 73.50 223 SER A C 1
ATOM 1726 O O . SER A 1 223 ? 41.401 -12.916 -48.497 1.00 73.50 223 SER A O 1
ATOM 1728 N N . SER A 1 224 ? 40.193 -11.053 -48.172 1.00 65.44 224 SER A N 1
ATOM 1729 C CA . SER A 1 224 ? 40.265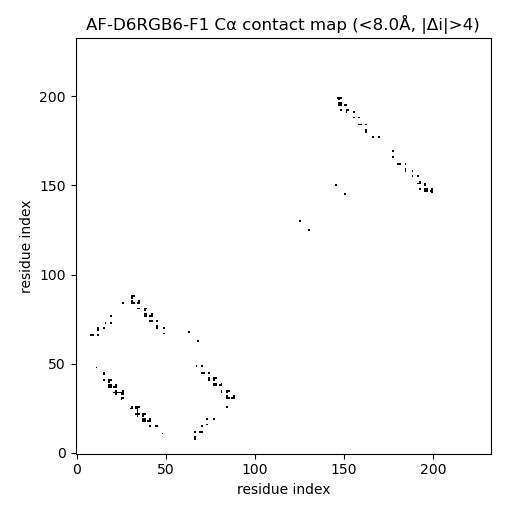 -10.579 -49.563 1.00 65.44 224 SER A CA 1
ATOM 1730 C C . SER A 1 224 ? 41.677 -10.098 -49.943 1.00 65.44 224 SER A C 1
ATOM 1732 O O . SER A 1 224 ? 42.161 -10.370 -51.040 1.00 65.44 224 SER A O 1
ATOM 1734 N N . SER A 1 225 ? 42.402 -9.468 -49.010 1.00 59.34 225 SER A N 1
ATOM 1735 C CA . SER A 1 225 ? 43.783 -9.008 -49.227 1.00 59.34 225 SER A CA 1
ATOM 1736 C C . SER A 1 225 ? 44.826 -10.139 -49.268 1.00 59.34 225 SER A C 1
ATOM 1738 O O . SER A 1 225 ? 45.900 -9.940 -49.834 1.00 59.34 225 SER A O 1
ATOM 1740 N N . GLY A 1 226 ? 44.542 -11.313 -48.693 1.00 55.56 226 GLY A N 1
ATOM 1741 C CA . GLY A 1 226 ? 45.444 -12.475 -48.709 1.00 55.56 226 GLY A CA 1
ATOM 1742 C C . GLY A 1 226 ? 45.442 -13.280 -50.018 1.00 55.56 226 GLY A C 1
ATOM 1743 O O . GLY A 1 226 ? 46.314 -14.122 -50.214 1.00 55.56 226 GLY A O 1
ATOM 1744 N N . GLY A 1 227 ? 44.490 -13.023 -50.925 1.00 50.22 227 GLY A N 1
ATOM 1745 C CA . GLY A 1 227 ? 44.309 -13.777 -52.175 1.00 50.22 227 GLY A CA 1
ATOM 1746 C C . GLY A 1 227 ? 45.109 -13.282 -53.388 1.00 50.22 227 GLY A C 1
ATOM 1747 O O . GLY A 1 227 ? 45.164 -13.986 -54.392 1.00 50.22 227 GLY A O 1
ATOM 1748 N N . SER A 1 228 ? 45.755 -12.111 -53.313 1.00 50.12 228 SER A N 1
ATOM 1749 C CA . SER A 1 228 ? 46.471 -11.495 -54.453 1.00 50.12 228 SER A CA 1
ATOM 1750 C C . SER A 1 228 ? 48.004 -11.534 -54.352 1.00 50.12 228 SER A C 1
ATOM 1752 O O . SER A 1 228 ? 48.676 -10.824 -55.094 1.00 50.12 228 SER A O 1
ATOM 1754 N N . ALA A 1 229 ? 48.581 -12.357 -53.468 1.00 52.94 229 ALA A N 1
ATOM 1755 C CA . ALA A 1 229 ? 50.040 -12.449 -53.284 1.00 52.94 229 ALA A CA 1
ATOM 1756 C C . ALA A 1 229 ? 50.681 -13.769 -53.767 1.00 52.94 229 ALA A C 1
ATOM 1758 O O . ALA A 1 229 ? 51.863 -13.991 -53.526 1.00 52.94 229 ALA A O 1
ATOM 1759 N N . VAL A 1 230 ? 49.949 -14.645 -54.471 1.00 52.03 230 VAL A N 1
ATOM 1760 C CA . VAL A 1 230 ? 50.496 -15.915 -54.997 1.00 52.03 230 VAL A CA 1
ATOM 1761 C C . VAL A 1 230 ? 50.206 -16.055 -56.492 1.00 52.03 230 VAL A C 1
ATOM 1763 O O . VAL A 1 230 ? 49.435 -16.917 -56.907 1.00 52.03 230 VAL A O 1
ATOM 1766 N N . LYS A 1 231 ? 50.783 -15.172 -57.321 1.00 49.38 231 LYS A N 1
ATOM 1767 C CA . LYS A 1 231 ? 50.915 -15.408 -58.774 1.00 49.38 231 LYS A CA 1
ATOM 1768 C C . LYS A 1 231 ? 51.921 -14.473 -59.462 1.00 49.38 231 LYS A C 1
ATOM 1770 O O . LYS A 1 231 ? 51.571 -13.801 -60.419 1.00 49.38 231 LYS A O 1
ATOM 1775 N N . LEU A 1 232 ? 53.160 -14.405 -58.976 1.00 50.81 232 LEU A N 1
ATOM 1776 C CA . LEU A 1 232 ? 54.282 -13.800 -59.714 1.00 50.81 232 LEU A CA 1
ATOM 1777 C C . LEU A 1 232 ? 55.590 -14.538 -59.374 1.00 50.81 232 LEU A C 1
ATOM 1779 O O . LEU A 1 232 ? 56.422 -14.029 -58.632 1.00 50.81 232 LEU A O 1
ATOM 1783 N N . LEU A 1 233 ? 55.723 -15.755 -59.899 1.00 44.94 233 LEU A N 1
ATOM 1784 C CA . LEU A 1 233 ? 56.972 -16.451 -60.234 1.00 44.94 233 LEU A CA 1
ATOM 1785 C C . LEU A 1 233 ? 56.686 -17.285 -61.489 1.00 44.94 233 LEU A C 1
ATOM 1787 O O . LEU A 1 233 ? 57.604 -17.399 -62.325 1.00 44.94 233 LEU A O 1
#

Sequence (233 aa):
MAAAAGDGGAKPLQSAMKLANKAIELDTGNRPREAYVEYLRSIHYISQVLLEDVENTTEAGETVPPETSKMLKLAEQCLERAQSTATKLGRICLKPAVPAAPPTPLPTSRHRRVCSDEGGKLSPFLPPEIFQKLQVAESQNSKKELTPLEKASLQNQKLRATYEARMARLDPSQAMQKTSLTLSLQRQMMENLVIAKAREETLQRKMEERRLRLQEAANSLSSSSGGSAVKLL